Protein AF-A0A2E6DC95-F1 (afdb_monomer)

Sequence (290 aa):
MIKLMGLRVAEFVKKLGPNDLILVSTGPHVEFYLYGGMETQKRVGRILNERKRGDIYFVEYGELGKSDTENFSKEGVDYLHLNDYHRVLATEESSSGIVVPQALFESAHRIGNFTFRKVKSEFIVNSSALKSPADWKRWRGTAGSASVVLEPPAMHPRNLPAIKFAQSGVLIAESEVGEGDTDFSININLLTADRKAGSEVSYLHAVEESGQYISRNAWIADEWVLDHPYGPDILHTPWQTRIFITEGKQAVEIIREQEIEQGNPGRLRGIQSYRLVVPHQDLMTRGDKL

Radius of gyration: 19.14 Å; Cα contacts (8 Å, |Δi|>4): 642; chains: 1; bounding box: 57×49×50 Å

pLDDT: mean 76.5, std 13.29, range [36.69, 97.12]

Structure (mmCIF, N/CA/C/O backbone):
data_AF-A0A2E6DC95-F1
#
_entry.id   AF-A0A2E6DC95-F1
#
loop_
_atom_site.group_PDB
_atom_site.id
_atom_site.type_symbol
_atom_site.label_atom_id
_atom_site.label_alt_id
_atom_site.label_comp_id
_atom_site.label_asym_id
_atom_site.label_entity_id
_atom_site.label_seq_id
_atom_site.pdbx_PDB_ins_code
_atom_site.Cartn_x
_atom_site.Cartn_y
_atom_site.Cartn_z
_atom_site.occupancy
_atom_site.B_iso_or_equiv
_atom_site.auth_seq_id
_atom_site.auth_comp_id
_atom_site.auth_asym_id
_atom_site.auth_atom_id
_atom_site.pdbx_PDB_model_num
ATOM 1 N N . MET A 1 1 ? -9.878 -18.140 -24.856 1.00 58.03 1 MET A N 1
ATOM 2 C CA . MET A 1 1 ? -8.621 -17.442 -24.502 1.00 58.03 1 MET A CA 1
ATOM 3 C C . MET A 1 1 ? -8.713 -16.786 -23.120 1.00 58.03 1 MET A C 1
ATOM 5 O O . MET A 1 1 ? -7.931 -17.160 -22.258 1.00 58.03 1 MET A O 1
ATOM 9 N N . ILE A 1 2 ? -9.731 -15.952 -22.857 1.00 59.16 2 ILE A N 1
ATOM 10 C CA . ILE A 1 2 ? -9.984 -15.268 -21.562 1.00 59.16 2 ILE A CA 1
ATOM 11 C C . ILE A 1 2 ? -10.003 -16.226 -20.350 1.00 59.16 2 ILE A C 1
ATOM 13 O O . ILE A 1 2 ? -9.287 -16.014 -19.377 1.00 59.16 2 ILE A O 1
ATOM 17 N N . LYS A 1 3 ? -10.726 -17.354 -20.433 1.00 61.41 3 LYS A N 1
ATOM 18 C CA . LYS A 1 3 ? -10.803 -18.350 -19.341 1.00 61.41 3 LYS A CA 1
ATOM 19 C C . LYS A 1 3 ? -9.450 -18.992 -18.982 1.00 61.41 3 LYS A C 1
ATOM 21 O O . LYS A 1 3 ? -9.211 -19.304 -17.823 1.00 61.41 3 LYS A O 1
ATOM 26 N N . LEU A 1 4 ? -8.560 -19.178 -19.964 1.00 68.88 4 LEU A N 1
ATOM 27 C CA . LEU A 1 4 ? -7.221 -19.745 -19.745 1.00 68.88 4 LEU A CA 1
ATOM 28 C C . LEU A 1 4 ? -6.270 -18.712 -19.120 1.00 68.88 4 LEU A C 1
ATOM 30 O O . LEU A 1 4 ? -5.426 -19.070 -18.306 1.00 68.88 4 LEU A O 1
ATOM 34 N N . MET A 1 5 ? -6.425 -17.436 -19.482 1.00 71.75 5 MET A N 1
ATOM 35 C CA . MET A 1 5 ? -5.664 -16.323 -18.909 1.00 71.75 5 MET A CA 1
ATOM 36 C C . MET A 1 5 ? -5.999 -16.126 -17.427 1.00 71.75 5 MET A C 1
ATOM 38 O O . MET A 1 5 ? -5.093 -16.106 -16.598 1.00 71.75 5 MET A O 1
ATOM 42 N N . GLY A 1 6 ? -7.290 -16.090 -17.086 1.00 75.00 6 GLY A N 1
ATOM 43 C CA . GLY A 1 6 ? -7.743 -15.975 -15.699 1.00 75.00 6 GLY A CA 1
ATOM 44 C C . GLY A 1 6 ? -7.260 -17.110 -14.794 1.00 75.00 6 GLY A C 1
ATOM 45 O O . GLY A 1 6 ? -6.817 -16.871 -13.672 1.00 75.00 6 GLY A O 1
ATOM 46 N N . LEU A 1 7 ? -7.244 -18.346 -15.307 1.00 79.75 7 LEU A N 1
ATOM 47 C CA . LEU A 1 7 ? -6.690 -19.499 -14.587 1.00 79.75 7 LEU A CA 1
ATOM 48 C C . LEU A 1 7 ? -5.204 -19.315 -14.253 1.00 79.75 7 LEU A C 1
ATOM 50 O O . LEU A 1 7 ? -4.801 -19.602 -13.130 1.00 79.75 7 LEU A O 1
ATOM 54 N N . ARG A 1 8 ? -4.401 -18.782 -15.182 1.00 86.69 8 ARG A N 1
ATOM 55 C CA . ARG A 1 8 ? -2.970 -18.528 -14.945 1.00 86.69 8 ARG A CA 1
ATOM 56 C C . ARG A 1 8 ? -2.735 -17.437 -13.903 1.00 86.69 8 ARG A C 1
ATOM 58 O O . ARG A 1 8 ? -1.837 -17.585 -13.080 1.00 86.69 8 ARG A O 1
ATOM 65 N N . VAL A 1 9 ? -3.548 -16.377 -13.904 1.00 86.31 9 VAL A N 1
ATOM 66 C CA . VAL A 1 9 ? -3.494 -15.327 -12.871 1.00 86.31 9 VAL A CA 1
ATOM 67 C C . VAL A 1 9 ? -3.844 -15.914 -11.503 1.00 86.31 9 VAL A C 1
ATOM 69 O O . VAL A 1 9 ? -3.083 -15.746 -10.554 1.00 86.31 9 VAL A O 1
ATOM 72 N N . ALA A 1 10 ? -4.936 -16.678 -11.408 1.00 86.88 10 ALA A N 1
ATOM 73 C CA . ALA A 1 10 ? -5.335 -17.335 -10.164 1.00 86.88 10 ALA A CA 1
ATOM 74 C C . ALA A 1 10 ? -4.264 -18.313 -9.649 1.00 86.88 10 ALA A C 1
ATOM 76 O O . ALA A 1 10 ? -3.989 -18.367 -8.451 1.00 86.88 10 ALA A O 1
ATOM 77 N N . GLU A 1 11 ? -3.645 -19.094 -10.537 1.00 90.38 11 GLU A N 1
ATOM 78 C CA . GLU A 1 11 ? -2.544 -19.999 -10.190 1.00 90.38 11 GLU A CA 1
ATOM 79 C C . GLU A 1 11 ? -1.307 -19.252 -9.695 1.00 90.38 11 GLU A C 1
ATOM 81 O O . GL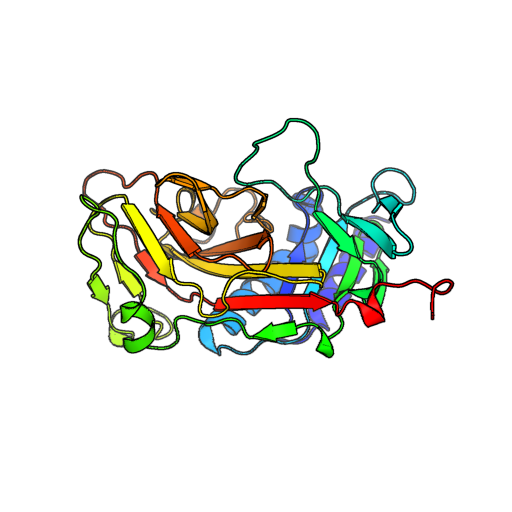U A 1 11 ? -0.676 -19.702 -8.738 1.00 90.38 11 GLU A O 1
ATOM 86 N N . PHE A 1 12 ? -0.961 -18.126 -10.322 1.00 91.62 12 PHE A N 1
ATOM 87 C CA . PHE A 1 12 ? 0.152 -17.292 -9.883 1.00 91.62 12 PHE A CA 1
ATOM 88 C C . PHE A 1 12 ? -0.113 -16.707 -8.493 1.00 91.62 12 PHE A C 1
ATOM 90 O O . PHE A 1 12 ? 0.678 -16.937 -7.580 1.00 91.62 12 PHE A O 1
ATOM 97 N N . VAL A 1 13 ? -1.265 -16.058 -8.291 1.00 90.44 13 VAL A N 1
ATOM 98 C CA . VAL A 1 13 ? -1.644 -15.456 -7.000 1.00 90.44 13 VAL A CA 1
ATOM 99 C C . VAL A 1 13 ? -1.684 -16.501 -5.877 1.00 90.44 13 VAL A C 1
ATOM 101 O O . VAL A 1 13 ? -1.225 -16.236 -4.768 1.00 90.44 13 VAL A O 1
ATOM 104 N N . LYS A 1 14 ? -2.152 -17.725 -6.155 1.00 89.81 14 LYS A N 1
ATOM 105 C CA . LYS A 1 14 ? -2.158 -18.827 -5.173 1.00 89.81 14 LYS A CA 1
ATOM 106 C C . LYS A 1 14 ? -0.763 -19.287 -4.743 1.00 89.81 14 LYS A C 1
ATOM 108 O O . LYS A 1 14 ? -0.636 -19.821 -3.644 1.00 89.81 14 LYS A O 1
ATOM 113 N N . LYS A 1 15 ? 0.257 -19.121 -5.590 1.00 92.25 15 LYS A N 1
ATOM 114 C CA . LYS A 1 15 ? 1.649 -19.506 -5.293 1.00 92.25 15 LYS A CA 1
ATOM 115 C C . LYS A 1 15 ? 2.403 -18.452 -4.481 1.00 92.25 15 LYS A C 1
ATOM 117 O O . LYS A 1 15 ? 3.429 -18.791 -3.899 1.00 92.25 15 LYS A O 1
ATOM 122 N N . LEU A 1 16 ? 1.913 -17.211 -4.442 1.00 93.88 16 LEU A N 1
ATOM 123 C CA . LEU A 1 16 ? 2.513 -16.140 -3.647 1.00 93.88 16 LEU A CA 1
ATOM 124 C C . LEU A 1 16 ? 2.465 -16.461 -2.151 1.00 93.88 16 LEU A C 1
ATOM 126 O O . LEU A 1 16 ? 1.562 -17.158 -1.671 1.00 93.88 16 LEU A O 1
ATOM 130 N N . GLY A 1 17 ? 3.414 -15.908 -1.402 1.00 94.62 17 GLY A N 1
ATOM 131 C CA . GLY A 1 17 ? 3.526 -16.077 0.037 1.00 94.62 17 GLY A CA 1
ATOM 132 C C . GLY A 1 17 ? 2.281 -15.582 0.783 1.00 94.62 17 GLY A C 1
ATOM 133 O O . GLY A 1 17 ? 1.573 -14.686 0.320 1.00 94.62 17 GLY A O 1
ATOM 134 N N . PRO A 1 18 ? 1.977 -16.143 1.966 1.00 93.50 18 PRO A N 1
ATOM 135 C CA . PRO A 1 18 ? 0.762 -15.814 2.713 1.00 93.50 18 PRO A CA 1
ATOM 136 C C . PRO A 1 18 ? 0.726 -14.393 3.295 1.00 93.50 18 PRO A C 1
ATOM 138 O O . PRO A 1 18 ? -0.333 -13.958 3.740 1.00 93.50 18 PRO A O 1
ATOM 141 N N . ASN A 1 19 ? 1.871 -13.710 3.329 1.00 93.50 19 ASN A N 1
ATOM 142 C CA . ASN A 1 19 ? 2.016 -12.331 3.792 1.00 93.50 19 ASN A CA 1
ATOM 143 C C . ASN A 1 19 ? 2.470 -11.395 2.657 1.00 93.50 19 ASN A C 1
ATOM 145 O O . ASN A 1 19 ? 2.838 -10.255 2.933 1.00 93.50 19 ASN A O 1
ATOM 149 N N . ASP A 1 20 ? 2.475 -11.863 1.403 1.00 94.88 20 ASP A N 1
ATOM 150 C CA . ASP A 1 20 ? 2.806 -11.016 0.256 1.00 94.88 20 ASP A CA 1
ATOM 151 C C . ASP A 1 20 ? 1.701 -9.975 0.046 1.00 94.88 20 ASP A C 1
ATOM 153 O O . ASP A 1 20 ? 0.508 -10.286 0.116 1.00 94.88 20 ASP A O 1
ATOM 157 N N . LEU A 1 21 ? 2.104 -8.733 -0.205 1.00 93.19 21 LEU A N 1
ATOM 158 C CA . LEU A 1 21 ? 1.211 -7.609 -0.439 1.00 93.19 21 LEU A CA 1
ATOM 159 C C . LEU A 1 21 ? 1.093 -7.344 -1.938 1.00 93.19 21 LEU A C 1
ATOM 161 O O . LEU A 1 21 ? 2.098 -7.170 -2.623 1.00 93.19 21 LEU A O 1
ATOM 165 N N . ILE A 1 22 ? -0.139 -7.285 -2.435 1.00 91.75 22 ILE A N 1
ATOM 166 C CA . ILE A 1 22 ? -0.440 -7.054 -3.847 1.00 91.75 22 ILE A CA 1
ATOM 167 C C . ILE A 1 22 ? -1.174 -5.717 -3.958 1.00 91.75 22 ILE A C 1
ATOM 169 O O . ILE A 1 22 ? -2.288 -5.586 -3.459 1.00 91.75 22 ILE A O 1
ATOM 173 N N . LEU A 1 23 ? -0.527 -4.734 -4.582 1.00 89.94 23 LEU A N 1
ATOM 174 C CA . LEU A 1 23 ? -1.025 -3.377 -4.798 1.00 89.94 23 LEU A CA 1
ATOM 175 C C . LEU A 1 23 ? -1.523 -3.263 -6.231 1.00 89.94 23 LEU A C 1
ATOM 177 O O . LEU A 1 23 ? -0.734 -3.085 -7.158 1.00 89.94 23 LEU A O 1
ATOM 181 N N . VAL A 1 24 ? -2.826 -3.399 -6.413 1.00 85.31 24 VAL A N 1
ATOM 182 C CA . VAL A 1 24 ? -3.442 -3.425 -7.737 1.00 85.31 24 VAL A CA 1
ATOM 183 C C . VAL A 1 24 ? -3.837 -2.004 -8.144 1.00 85.31 24 VAL A C 1
ATOM 185 O O . VAL A 1 24 ? -4.315 -1.240 -7.306 1.00 85.31 24 VAL A O 1
ATOM 188 N N . SER A 1 25 ? -3.596 -1.634 -9.405 1.00 80.50 25 SER A N 1
ATOM 189 C CA . SER A 1 25 ? -4.198 -0.440 -10.006 1.00 80.50 25 SER A CA 1
ATOM 190 C C . SER A 1 25 ? -5.728 -0.604 -10.099 1.00 80.50 25 SER A C 1
ATOM 192 O O . SER A 1 25 ? -6.268 -1.655 -9.766 1.00 80.50 25 SER A O 1
ATOM 194 N N . THR A 1 26 ? -6.467 0.417 -10.520 1.00 71.00 26 THR A N 1
ATOM 195 C CA . THR A 1 26 ? -7.938 0.476 -10.478 1.00 71.00 26 THR A CA 1
ATOM 196 C C . THR A 1 26 ? -8.593 0.069 -11.800 1.00 71.00 26 THR A C 1
ATOM 198 O O . THR A 1 26 ? -9.721 -0.426 -11.810 1.00 71.00 26 THR A O 1
ATOM 201 N N . GLY A 1 27 ? -7.851 0.136 -12.912 1.00 63.84 27 GLY A N 1
ATOM 202 C CA . GLY A 1 27 ? -8.224 -0.443 -14.210 1.00 63.84 27 GLY A CA 1
ATOM 203 C C . GLY A 1 27 ? -8.637 -1.938 -14.223 1.00 63.84 27 GLY A C 1
ATOM 204 O O . GLY A 1 27 ? -9.556 -2.288 -14.964 1.00 63.84 27 GLY A O 1
ATOM 205 N N . PRO A 1 28 ? -8.057 -2.854 -13.417 1.00 61.50 28 PRO A N 1
ATOM 206 C CA . PRO A 1 28 ? -8.403 -4.283 -13.394 1.00 61.50 28 PRO A CA 1
ATOM 207 C C . PRO A 1 28 ? -9.676 -4.670 -12.622 1.00 61.50 28 PRO A C 1
ATOM 209 O O . PRO A 1 28 ? -9.865 -5.863 -12.353 1.00 61.50 28 PRO A O 1
ATOM 212 N N . HIS A 1 29 ? -10.547 -3.705 -12.302 1.00 65.19 29 HIS A N 1
ATOM 213 C CA . HIS A 1 29 ? -11.725 -3.810 -11.426 1.00 65.19 29 HIS A CA 1
ATOM 214 C C . HIS A 1 29 ? -12.468 -5.165 -11.439 1.00 65.19 29 HIS A C 1
ATOM 216 O O . HIS A 1 29 ? -12.761 -5.722 -10.385 1.00 65.19 29 HIS A O 1
ATOM 222 N N . VAL A 1 30 ? -12.763 -5.748 -12.608 1.00 66.50 30 VAL A N 1
ATOM 223 C CA . VAL A 1 30 ? -13.515 -7.019 -12.683 1.00 66.50 30 VAL A CA 1
ATOM 224 C C . VAL A 1 30 ? -12.602 -8.233 -12.827 1.00 66.50 30 VAL A C 1
ATOM 226 O O . VAL A 1 30 ? -12.836 -9.271 -12.206 1.00 66.50 30 VAL A O 1
ATOM 229 N N . GLU A 1 31 ? -11.563 -8.141 -13.655 1.00 73.94 31 GLU A N 1
ATOM 230 C CA . GLU A 1 31 ? -10.773 -9.318 -14.010 1.00 73.94 31 GLU A CA 1
ATOM 231 C C . GLU A 1 31 ? -9.914 -9.806 -12.846 1.00 73.94 31 GLU A C 1
ATOM 233 O O . GLU A 1 31 ? -9.914 -11.001 -12.557 1.00 73.94 31 GLU A O 1
ATOM 238 N N . PHE A 1 32 ? -9.220 -8.914 -12.132 1.00 79.69 32 PHE A N 1
ATOM 239 C CA . PHE A 1 32 ? -8.387 -9.353 -11.011 1.00 79.69 32 PHE A CA 1
ATOM 240 C C . PHE A 1 32 ? -9.233 -9.848 -9.840 1.00 79.69 32 PHE A C 1
ATOM 242 O O . PHE A 1 32 ? -8.883 -10.851 -9.214 1.00 79.69 32 PHE A O 1
ATOM 249 N N . TYR A 1 33 ? -10.375 -9.206 -9.576 1.00 77.00 33 TYR A N 1
ATOM 250 C CA . TYR A 1 33 ? -11.303 -9.627 -8.528 1.00 77.00 33 TYR A CA 1
ATOM 251 C C . TYR A 1 33 ? -11.702 -11.105 -8.679 1.00 77.00 33 TYR A C 1
ATOM 253 O O . TYR A 1 33 ? -11.586 -11.879 -7.725 1.00 77.00 33 TYR A O 1
ATOM 261 N N . LEU A 1 34 ? -12.077 -11.524 -9.895 1.00 76.44 34 LEU A N 1
ATOM 262 C CA . LEU A 1 34 ? -12.515 -12.894 -10.188 1.00 76.44 34 LEU A CA 1
ATOM 263 C C . LEU A 1 34 ? -11.446 -13.962 -9.9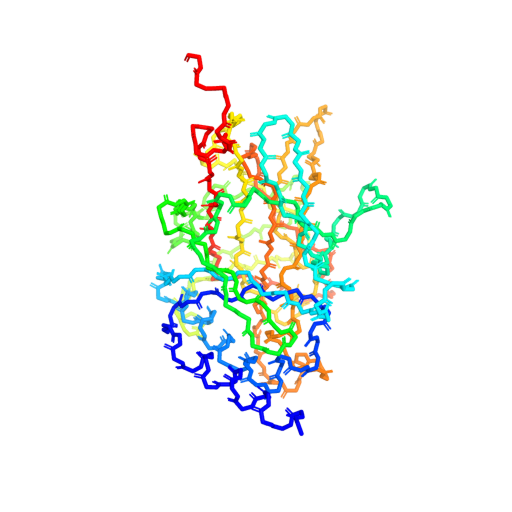12 1.00 76.44 34 LEU A C 1
ATOM 265 O O . LEU A 1 34 ? -11.788 -15.113 -9.633 1.00 76.44 34 LEU A O 1
ATOM 269 N N . TYR A 1 35 ? -10.164 -13.608 -10.013 1.00 79.06 35 TYR A N 1
ATOM 270 C CA . TYR A 1 35 ? -9.070 -14.583 -9.997 1.00 79.06 35 TYR A CA 1
ATOM 271 C C . TYR A 1 35 ? -8.144 -14.466 -8.781 1.00 79.06 35 TYR A C 1
ATOM 273 O O . TYR A 1 35 ? -7.564 -15.472 -8.371 1.00 79.06 35 TYR A O 1
ATOM 281 N N . GLY A 1 36 ? -8.012 -13.276 -8.193 1.00 81.38 36 GLY A N 1
ATOM 282 C CA . GLY A 1 36 ? -7.044 -12.974 -7.137 1.00 81.38 36 GLY A CA 1
ATOM 283 C C . GLY A 1 36 ? -7.601 -12.235 -5.919 1.00 81.38 36 GLY A C 1
ATOM 284 O O . GLY A 1 36 ? -7.010 -12.352 -4.846 1.00 81.38 36 GLY A O 1
ATOM 285 N N . GLY A 1 37 ? -8.745 -11.546 -6.028 1.00 82.75 37 GLY A N 1
ATOM 286 C CA . GLY A 1 37 ? -9.230 -10.626 -4.985 1.00 82.75 37 GLY A CA 1
ATOM 287 C C . GLY A 1 37 ? -9.400 -11.262 -3.602 1.00 82.75 37 GLY A C 1
ATOM 288 O O . GLY A 1 37 ? -8.841 -10.785 -2.614 1.00 82.75 37 GLY A O 1
ATOM 289 N N . MET A 1 38 ? -10.056 -12.425 -3.532 1.00 82.50 38 MET A N 1
ATOM 290 C CA . MET A 1 38 ? -10.233 -13.152 -2.266 1.00 82.50 38 MET A CA 1
ATOM 291 C C . MET A 1 38 ? -8.894 -13.527 -1.601 1.00 82.50 38 MET A C 1
ATOM 293 O O . MET A 1 38 ? -8.776 -13.510 -0.375 1.00 82.50 38 MET A O 1
ATOM 297 N N . GLU A 1 39 ? -7.878 -13.895 -2.384 1.00 87.25 39 GLU A N 1
ATOM 298 C CA . GLU A 1 39 ? -6.565 -14.246 -1.836 1.00 87.25 39 GLU A CA 1
ATOM 299 C C . GLU A 1 39 ? -5.799 -13.010 -1.358 1.00 87.25 39 GLU A C 1
ATOM 301 O O . GLU A 1 39 ? -5.153 -13.083 -0.309 1.00 87.25 39 GLU A O 1
ATOM 306 N N . THR A 1 40 ? -5.923 -11.876 -2.054 1.00 86.62 40 THR A N 1
ATOM 307 C CA . THR A 1 40 ? -5.393 -10.579 -1.606 1.00 86.62 40 THR A CA 1
ATOM 308 C C . THR A 1 40 ? -6.015 -10.165 -0.274 1.00 86.62 40 THR A C 1
ATOM 310 O O . THR A 1 40 ? -5.287 -9.880 0.678 1.00 86.62 40 THR A O 1
ATOM 313 N N . GLN A 1 41 ? -7.343 -10.240 -0.146 1.00 84.31 41 GLN A N 1
ATOM 314 C CA . GLN A 1 41 ? -8.055 -9.895 1.088 1.00 84.31 41 GLN A CA 1
ATOM 315 C C . GLN A 1 41 ? -7.584 -10.742 2.286 1.00 84.31 41 GLN A C 1
ATOM 317 O O . GLN A 1 41 ? -7.349 -10.225 3.384 1.00 84.31 41 GLN A O 1
ATOM 322 N N . LYS A 1 42 ? -7.375 -12.051 2.082 1.00 85.94 42 LYS A N 1
ATOM 323 C CA . LYS A 1 42 ? -6.831 -12.943 3.122 1.00 85.94 42 LYS A CA 1
ATOM 324 C C . LYS A 1 42 ? -5.410 -12.558 3.538 1.00 85.94 42 LYS A C 1
ATOM 326 O O . LYS A 1 42 ? -5.118 -12.598 4.735 1.00 85.94 42 LYS A O 1
ATOM 331 N N . ARG A 1 43 ? -4.536 -12.207 2.585 1.00 90.62 43 ARG A N 1
ATOM 332 C CA . ARG A 1 43 ? -3.136 -11.818 2.857 1.00 90.62 43 ARG A CA 1
ATOM 333 C C . ARG A 1 43 ? -3.075 -10.519 3.624 1.00 90.62 43 ARG A C 1
ATOM 335 O O . ARG A 1 43 ? -2.451 -10.475 4.674 1.00 90.62 43 ARG A O 1
ATOM 342 N N . VAL A 1 44 ? -3.811 -9.509 3.177 1.00 87.75 44 VAL A N 1
ATOM 343 C CA . VAL A 1 44 ? -3.913 -8.223 3.870 1.00 87.75 44 VAL A CA 1
ATOM 344 C C . VAL A 1 44 ? -4.416 -8.416 5.301 1.00 87.75 44 VAL A C 1
ATOM 346 O O . VAL A 1 44 ? -3.775 -7.964 6.249 1.00 87.75 44 VAL A O 1
ATOM 349 N N . GLY A 1 45 ? -5.489 -9.190 5.491 1.00 85.19 45 GLY A N 1
ATOM 350 C CA . GLY A 1 45 ? -5.968 -9.528 6.829 1.00 85.19 45 GLY A CA 1
ATOM 351 C C . GLY A 1 45 ? -4.900 -10.216 7.688 1.00 85.19 45 GLY A C 1
ATOM 352 O O . GLY A 1 45 ? -4.796 -9.930 8.879 1.00 85.19 45 GLY A O 1
ATOM 353 N N . ARG A 1 46 ? -4.086 -11.105 7.108 1.00 87.75 46 ARG A N 1
ATOM 354 C CA . ARG A 1 46 ? -2.987 -11.776 7.814 1.00 87.75 46 ARG A CA 1
ATOM 355 C C . ARG A 1 46 ? -1.857 -10.815 8.173 1.00 87.75 46 ARG A C 1
ATOM 357 O O . ARG A 1 46 ? -1.469 -10.800 9.335 1.00 87.75 46 ARG A O 1
ATOM 364 N N . ILE A 1 47 ? -1.415 -9.973 7.240 1.00 88.38 47 ILE A N 1
ATOM 365 C CA . ILE A 1 47 ? -0.396 -8.936 7.457 1.00 88.38 47 ILE A CA 1
ATOM 366 C C . ILE A 1 47 ? -0.791 -8.050 8.642 1.00 88.38 47 ILE A C 1
ATOM 368 O O . ILE A 1 47 ? 0.015 -7.817 9.544 1.00 88.38 47 ILE A O 1
ATOM 372 N N . LEU A 1 48 ? -2.054 -7.616 8.695 1.00 85.00 48 LEU A N 1
ATOM 373 C CA . LEU A 1 48 ? -2.547 -6.769 9.779 1.00 85.00 48 LEU A CA 1
ATOM 374 C C . LEU A 1 48 ? -2.642 -7.483 11.133 1.00 85.00 48 LEU A C 1
ATOM 376 O O . LEU A 1 48 ? -2.473 -6.832 12.161 1.00 85.00 48 LEU A O 1
ATOM 380 N N . ASN A 1 49 ? -2.884 -8.796 11.161 1.00 81.19 49 ASN A N 1
ATOM 381 C CA . ASN A 1 49 ? -2.949 -9.564 12.411 1.00 81.19 49 ASN A CA 1
ATOM 382 C C . ASN A 1 49 ? -1.560 -10.001 12.898 1.00 81.19 49 ASN A C 1
ATOM 384 O O . ASN A 1 49 ? -1.226 -9.822 14.064 1.00 81.19 49 ASN A O 1
ATOM 388 N N . GLU A 1 50 ? -0.750 -10.579 12.010 1.00 84.94 50 GLU A N 1
ATOM 389 C CA . GLU A 1 50 ? 0.573 -11.128 12.327 1.00 84.94 50 GLU A CA 1
ATOM 390 C C . GLU A 1 50 ? 1.658 -10.053 12.397 1.00 84.94 50 GLU A C 1
ATOM 392 O O . GLU A 1 50 ? 2.728 -10.307 12.948 1.00 84.94 50 GLU A O 1
ATOM 397 N N . ARG A 1 51 ? 1.403 -8.866 11.828 1.00 79.50 51 ARG A N 1
ATOM 398 C CA . ARG A 1 51 ? 2.374 -7.764 11.697 1.00 79.50 51 ARG A CA 1
ATOM 399 C C . ARG A 1 51 ? 3.625 -8.162 10.920 1.00 79.50 51 ARG A C 1
ATOM 401 O O . ARG A 1 51 ? 4.704 -7.607 11.113 1.00 79.50 51 ARG A O 1
ATOM 408 N N . LYS A 1 52 ? 3.470 -9.143 10.035 1.00 85.38 52 LYS A N 1
ATOM 409 C CA . LYS A 1 52 ? 4.521 -9.674 9.176 1.00 85.38 52 LYS A CA 1
ATOM 410 C C . LYS A 1 52 ? 4.187 -9.357 7.736 1.00 85.38 52 LYS A C 1
ATOM 412 O O . LYS A 1 52 ? 3.039 -9.467 7.321 1.00 85.38 52 LYS A O 1
ATOM 417 N N . ARG A 1 53 ? 5.219 -9.000 6.986 1.00 88.31 53 ARG A N 1
ATOM 418 C CA . ARG A 1 53 ? 5.148 -8.730 5.557 1.00 88.31 53 ARG A CA 1
ATOM 419 C C . ARG A 1 53 ? 5.987 -9.763 4.814 1.00 88.31 53 ARG A C 1
ATOM 421 O O . ARG A 1 53 ? 7.058 -10.129 5.293 1.00 88.31 53 ARG A O 1
ATOM 428 N N . GLY A 1 54 ? 5.489 -10.217 3.674 1.00 92.75 54 GLY A N 1
ATOM 429 C CA . GLY A 1 54 ? 6.246 -10.925 2.649 1.00 92.75 54 GLY A CA 1
ATOM 430 C C . GLY A 1 54 ? 6.770 -9.954 1.593 1.00 92.75 54 GLY A C 1
ATOM 431 O O . GLY A 1 54 ? 7.183 -8.836 1.914 1.00 92.75 54 GLY A O 1
ATOM 432 N N . ASP A 1 55 ? 6.738 -10.369 0.335 1.00 95.81 55 ASP A N 1
ATOM 433 C CA . ASP A 1 55 ? 7.100 -9.523 -0.803 1.00 95.81 55 ASP A CA 1
ATOM 434 C C . ASP A 1 55 ? 6.016 -8.465 -1.087 1.00 95.81 55 ASP A C 1
ATOM 436 O O . ASP A 1 55 ? 4.860 -8.629 -0.697 1.00 95.81 55 ASP A O 1
ATOM 440 N N . ILE A 1 56 ? 6.375 -7.368 -1.764 1.00 95.50 56 ILE A N 1
ATOM 441 C CA . ILE A 1 56 ? 5.418 -6.356 -2.242 1.00 95.50 56 ILE A CA 1
ATOM 442 C C . ILE A 1 56 ? 5.407 -6.375 -3.769 1.00 95.50 56 ILE A C 1
ATOM 444 O O . ILE A 1 56 ? 6.463 -6.322 -4.400 1.00 95.50 56 ILE A O 1
ATOM 448 N N . TYR A 1 57 ? 4.211 -6.406 -4.350 1.00 94.56 57 TYR A N 1
ATOM 449 C CA . TYR A 1 57 ? 3.992 -6.367 -5.789 1.00 94.56 57 TYR A CA 1
ATOM 450 C C . TYR A 1 57 ? 3.133 -5.164 -6.161 1.00 94.56 57 TYR A C 1
ATOM 452 O O . TYR A 1 57 ? 2.035 -5.018 -5.631 1.00 94.56 57 TYR A O 1
ATOM 460 N N . PHE A 1 58 ? 3.597 -4.351 -7.107 1.00 92.75 58 PHE A N 1
ATOM 461 C CA . PHE A 1 58 ? 2.724 -3.448 -7.858 1.00 92.75 58 PHE A CA 1
ATOM 462 C C . PHE A 1 58 ? 2.143 -4.220 -9.039 1.00 92.75 58 PHE A C 1
ATOM 464 O O . PHE A 1 58 ? 2.870 -4.945 -9.722 1.00 92.75 58 PHE A O 1
ATOM 471 N N . VAL A 1 59 ? 0.835 -4.118 -9.248 1.00 89.75 59 VAL A N 1
ATOM 472 C CA . VAL A 1 59 ? 0.125 -4.835 -10.304 1.00 89.75 59 VAL A CA 1
ATOM 473 C C . VAL A 1 59 ? -0.604 -3.843 -11.179 1.00 89.75 59 VAL A C 1
ATOM 475 O O . VAL A 1 59 ? -1.535 -3.177 -10.739 1.00 89.75 59 VAL A O 1
ATOM 478 N N . GLU A 1 60 ? -0.193 -3.810 -12.435 1.00 85.69 60 GLU A N 1
ATOM 479 C CA . GLU A 1 60 ? -0.806 -2.992 -13.470 1.00 85.69 60 GLU A CA 1
ATOM 480 C C . GLU A 1 60 ? -1.637 -3.868 -14.400 1.00 85.69 60 GLU A C 1
ATOM 482 O O . GLU A 1 60 ? -1.366 -5.067 -14.566 1.00 85.69 60 GLU A O 1
ATOM 487 N N . TYR A 1 61 ? -2.629 -3.251 -15.032 1.00 82.25 61 TYR A N 1
ATOM 488 C CA . TYR A 1 61 ? -3.492 -3.891 -16.008 1.00 82.25 61 TYR A CA 1
ATOM 489 C C . TYR A 1 61 ? -3.543 -3.072 -17.286 1.00 82.25 61 TYR A C 1
ATOM 491 O O . TYR A 1 61 ? -3.931 -1.909 -17.270 1.00 82.25 61 TYR A O 1
ATOM 499 N N . GLY A 1 62 ? -3.193 -3.695 -18.403 1.00 81.56 62 GLY A N 1
ATOM 500 C CA . GLY A 1 62 ? -3.232 -3.013 -19.680 1.00 81.56 62 GLY A CA 1
ATOM 501 C C . GLY A 1 62 ? -2.917 -3.900 -20.866 1.00 81.56 62 GLY A C 1
ATOM 502 O O . GLY A 1 62 ? -2.372 -4.995 -20.731 1.00 81.56 62 GLY A O 1
ATOM 503 N N . GLU A 1 63 ? -3.288 -3.433 -22.055 1.00 81.69 63 GLU A N 1
ATOM 504 C CA . GLU A 1 63 ? -2.797 -4.027 -23.293 1.00 81.69 63 GLU A CA 1
ATOM 505 C C . GLU A 1 63 ? -1.362 -3.565 -23.548 1.00 81.69 63 GLU A C 1
ATOM 507 O O . GLU A 1 63 ? -1.038 -2.379 -23.417 1.00 81.69 63 GLU A O 1
ATOM 512 N N . LEU A 1 64 ? -0.522 -4.510 -23.980 1.00 78.19 64 LEU A N 1
ATOM 513 C CA . LEU A 1 64 ? 0.881 -4.250 -24.273 1.00 78.19 64 LEU A CA 1
ATOM 514 C C . LEU A 1 64 ? 1.011 -3.102 -25.281 1.00 78.19 64 LEU A C 1
ATOM 516 O O . LEU A 1 64 ? 0.492 -3.187 -26.394 1.00 78.19 64 LEU A O 1
ATOM 520 N N . GLY A 1 65 ? 1.709 -2.039 -24.878 1.00 71.94 65 GLY A N 1
ATOM 521 C CA . GLY A 1 65 ? 1.970 -0.865 -25.714 1.00 71.94 65 GLY A CA 1
ATOM 522 C C . GLY A 1 65 ? 0.802 0.113 -25.894 1.00 71.94 65 GLY A C 1
ATOM 523 O O . GLY A 1 65 ? 0.944 1.040 -26.686 1.00 71.94 65 GLY A O 1
ATOM 524 N N . LYS A 1 66 ? -0.335 -0.067 -25.202 1.00 69.75 66 LYS A N 1
ATOM 525 C CA . LYS A 1 66 ? -1.464 0.887 -25.251 1.00 69.75 66 LYS A CA 1
ATOM 526 C C . LYS A 1 66 ? -1.810 1.518 -23.911 1.00 69.75 66 LYS A C 1
ATOM 528 O O . LYS A 1 66 ? -2.112 2.701 -23.870 1.00 69.75 66 LYS A O 1
ATOM 533 N N . SER A 1 67 ? -1.830 0.721 -22.849 1.00 64.94 67 SER A N 1
ATOM 534 C CA . SER A 1 67 ? -2.223 1.175 -21.507 1.00 64.94 67 SER A CA 1
ATOM 535 C C . SER A 1 67 ? -1.311 0.606 -20.419 1.00 64.94 67 SER A C 1
ATOM 537 O O . SER A 1 67 ? -1.655 0.597 -19.242 1.00 64.94 67 SER A O 1
ATOM 539 N N . ASP A 1 68 ? -0.154 0.091 -20.830 1.00 69.94 68 ASP A N 1
ATOM 540 C CA . ASP A 1 68 ? 0.906 -0.362 -19.938 1.00 69.94 68 ASP A CA 1
ATOM 541 C C . ASP A 1 68 ? 1.655 0.825 -19.318 1.00 69.94 68 ASP A C 1
ATOM 543 O O . ASP A 1 68 ? 1.503 1.965 -19.754 1.00 69.94 68 ASP A O 1
ATOM 547 N N . THR A 1 69 ? 2.502 0.529 -18.330 1.00 79.25 69 THR A N 1
ATOM 548 C CA . THR A 1 69 ? 3.486 1.460 -17.768 1.00 79.25 69 THR A CA 1
ATOM 549 C C . THR A 1 69 ? 4.207 2.248 -18.853 1.00 79.25 69 THR A C 1
ATOM 551 O O . THR A 1 69 ? 4.751 1.658 -19.793 1.00 79.25 69 THR A O 1
ATOM 554 N N . GLU A 1 70 ? 4.298 3.562 -18.680 1.00 84.38 70 GLU A N 1
ATOM 555 C CA . GLU A 1 70 ? 5.142 4.389 -19.536 1.00 84.38 70 GLU A CA 1
ATOM 556 C C . GLU A 1 70 ? 6.538 4.509 -18.924 1.00 84.38 70 GLU A C 1
ATOM 558 O O . GLU A 1 70 ? 6.694 4.859 -17.753 1.00 84.38 70 GLU A O 1
ATOM 563 N N . ASN A 1 71 ? 7.561 4.210 -19.723 1.00 88.31 71 ASN A N 1
ATOM 564 C CA . ASN A 1 71 ? 8.951 4.373 -19.320 1.00 88.31 71 ASN A CA 1
ATOM 565 C C . ASN A 1 71 ? 9.441 5.741 -19.779 1.00 88.31 71 ASN A C 1
ATOM 567 O O . ASN A 1 71 ? 9.262 6.104 -20.944 1.00 88.31 71 ASN A O 1
ATOM 571 N N . PHE A 1 72 ? 10.129 6.460 -18.904 1.00 88.69 72 PHE A N 1
ATOM 572 C CA . PHE A 1 72 ? 10.784 7.708 -19.272 1.00 88.69 72 PHE A CA 1
ATOM 573 C C . PHE A 1 72 ? 12.042 7.921 -18.439 1.00 88.69 72 PHE A C 1
ATOM 575 O O . PHE A 1 72 ? 12.133 7.461 -17.305 1.00 88.69 72 PHE A O 1
ATOM 582 N N . SER A 1 73 ? 13.005 8.646 -18.996 1.00 91.06 73 SER A N 1
ATOM 583 C CA . SER A 1 73 ? 14.238 8.996 -18.295 1.00 91.06 73 SER A CA 1
ATOM 584 C C . SER A 1 73 ? 14.215 10.480 -17.948 1.00 91.06 73 SER A C 1
ATOM 586 O O . SER A 1 73 ? 13.872 11.317 -18.786 1.00 91.06 73 SER A O 1
ATOM 588 N N . LYS A 1 74 ? 14.596 10.821 -16.719 1.00 85.06 74 LYS A N 1
ATOM 589 C CA . LYS A 1 74 ? 14.743 12.205 -16.264 1.00 85.06 74 LYS A CA 1
ATOM 590 C C . LYS A 1 74 ? 15.986 12.299 -15.392 1.00 85.06 74 LYS A C 1
ATOM 592 O O . LYS A 1 74 ? 16.158 11.484 -14.497 1.00 85.06 74 LYS A O 1
ATOM 597 N N . GLU A 1 75 ? 16.843 13.283 -15.671 1.00 86.19 75 GLU A N 1
ATOM 598 C CA . GLU A 1 75 ? 18.023 13.590 -14.839 1.00 86.19 75 GLU A CA 1
ATOM 599 C C . GLU A 1 75 ? 18.929 12.364 -14.576 1.00 86.19 75 GLU A C 1
ATOM 601 O O . GLU A 1 75 ? 19.453 12.187 -13.484 1.00 86.19 75 GLU A O 1
ATOM 606 N N . GLY A 1 76 ? 19.111 11.493 -15.579 1.00 84.94 76 GLY A N 1
ATOM 607 C CA . GLY A 1 76 ? 19.974 10.304 -15.463 1.00 84.94 76 GLY A CA 1
ATOM 608 C C . GLY A 1 76 ? 19.359 9.118 -14.706 1.00 84.94 76 GLY A C 1
ATOM 609 O O . GLY A 1 76 ? 20.066 8.154 -14.406 1.00 84.94 76 GLY A O 1
ATOM 610 N N . VAL A 1 77 ? 18.057 9.175 -14.413 1.00 88.56 77 VAL A N 1
ATOM 611 C CA . VAL A 1 77 ? 17.294 8.116 -13.744 1.00 88.56 77 VAL A CA 1
ATOM 612 C C . VAL A 1 77 ? 16.168 7.633 -14.657 1.00 88.56 77 VAL A C 1
ATOM 614 O O . VAL A 1 77 ? 15.434 8.438 -15.239 1.00 88.56 77 VAL A O 1
ATOM 617 N N . ASP A 1 78 ? 16.017 6.312 -14.763 1.00 92.12 78 ASP A N 1
ATOM 618 C CA . ASP A 1 78 ? 14.904 5.682 -15.475 1.00 92.12 78 ASP A CA 1
ATOM 619 C C . ASP A 1 78 ? 13.704 5.490 -14.543 1.00 92.12 78 ASP A C 1
ATOM 621 O O . ASP A 1 78 ? 13.801 4.860 -13.484 1.00 92.12 78 ASP A O 1
ATOM 625 N N . TYR A 1 79 ? 12.556 6.008 -14.963 1.00 92.12 79 TYR A N 1
ATOM 626 C CA . TYR A 1 79 ? 11.295 5.982 -14.240 1.00 92.12 79 TYR A CA 1
ATOM 627 C C . TYR A 1 79 ? 10.224 5.189 -14.984 1.00 92.12 79 TYR A C 1
ATOM 629 O O . TYR A 1 79 ? 10.230 5.041 -16.207 1.00 92.12 79 TYR A O 1
ATOM 637 N N . LEU A 1 80 ? 9.275 4.714 -14.190 1.00 91.81 80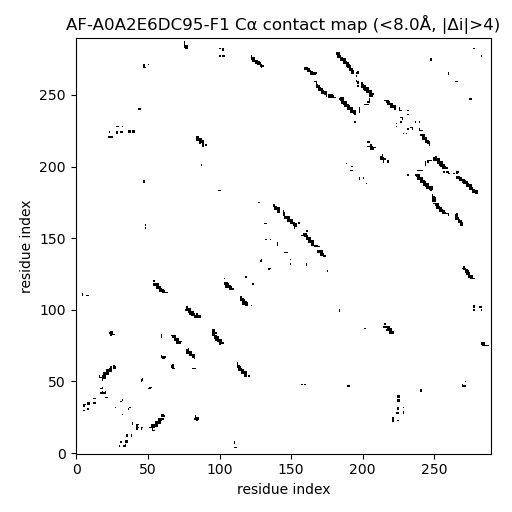 LEU A N 1
ATOM 638 C CA . LEU A 1 80 ? 8.040 4.071 -14.585 1.00 91.81 80 LEU A CA 1
ATOM 639 C C . LEU A 1 80 ? 6.875 4.950 -14.128 1.00 91.81 80 LEU A C 1
ATOM 641 O O . LEU A 1 80 ? 6.775 5.274 -12.944 1.00 91.81 80 LEU A O 1
ATOM 645 N N . HIS A 1 81 ? 5.988 5.310 -15.050 1.00 89.88 81 HIS A N 1
ATOM 646 C CA . HIS A 1 81 ? 4.682 5.876 -14.733 1.00 89.88 81 HIS A CA 1
ATOM 647 C C . HIS A 1 81 ? 3.663 4.737 -14.636 1.00 89.88 81 HIS A C 1
ATOM 649 O O . HIS A 1 81 ? 3.212 4.201 -15.650 1.00 89.88 81 HIS A O 1
ATOM 655 N N . LEU A 1 82 ? 3.347 4.337 -13.403 1.00 88.12 82 LEU A N 1
ATOM 656 C CA . LEU A 1 82 ? 2.360 3.304 -13.107 1.00 88.12 82 LEU A CA 1
ATOM 657 C C . LEU A 1 82 ? 0.955 3.888 -13.271 1.00 88.12 82 LEU A C 1
ATOM 659 O O . LEU A 1 82 ? 0.558 4.763 -12.500 1.00 88.12 82 LEU A O 1
ATOM 663 N N . ASN A 1 83 ? 0.210 3.408 -14.263 1.00 81.12 83 ASN A N 1
ATOM 664 C CA . ASN A 1 83 ? -1.109 3.938 -14.611 1.00 81.12 83 ASN A CA 1
ATOM 665 C C . ASN A 1 83 ? -2.226 3.417 -13.691 1.00 81.12 83 ASN A C 1
ATOM 667 O O . ASN A 1 83 ? -2.086 2.392 -13.022 1.00 81.12 83 ASN A O 1
ATOM 671 N N . ASP A 1 84 ? -3.357 4.126 -13.704 1.00 76.88 84 ASP A N 1
ATOM 672 C CA . ASP A 1 84 ? -4.606 3.747 -13.038 1.00 76.88 84 ASP A CA 1
ATOM 673 C C . ASP A 1 84 ? -4.500 3.574 -11.513 1.00 76.88 84 ASP A C 1
ATOM 675 O O . ASP A 1 84 ? -5.153 2.717 -10.941 1.00 76.88 84 ASP A O 1
ATOM 679 N N . TYR A 1 85 ? -3.707 4.367 -10.797 1.00 79.56 85 TYR A N 1
ATOM 680 C CA . TYR A 1 85 ? -3.763 4.387 -9.328 1.00 79.56 85 TYR A CA 1
ATOM 681 C C . TYR A 1 85 ? -4.568 5.613 -8.879 1.00 79.56 85 TYR A C 1
ATOM 683 O O . TYR A 1 85 ? -4.131 6.750 -9.032 1.00 79.56 85 TYR A O 1
ATOM 691 N N . HIS A 1 86 ? -5.769 5.419 -8.325 1.00 71.25 86 HIS A N 1
ATOM 692 C CA . HIS A 1 86 ? -6.639 6.545 -7.961 1.00 71.25 86 HIS A CA 1
ATOM 693 C C . HIS A 1 86 ? -5.998 7.459 -6.908 1.00 71.25 86 HIS A C 1
ATOM 695 O O . HIS A 1 86 ? -5.561 7.005 -5.851 1.00 71.25 86 HIS A O 1
ATOM 701 N N . ARG A 1 87 ? -5.988 8.771 -7.173 1.00 65.69 87 ARG A N 1
ATOM 702 C CA . ARG A 1 87 ? -5.552 9.797 -6.215 1.00 65.69 87 ARG A CA 1
ATOM 703 C C . ARG A 1 87 ? -6.660 10.122 -5.220 1.00 65.69 87 ARG A C 1
ATOM 705 O O . ARG A 1 87 ? -7.815 10.266 -5.604 1.00 65.69 87 ARG A O 1
ATOM 712 N N . VAL A 1 88 ? -6.284 10.289 -3.953 1.00 59.47 88 VAL A N 1
ATOM 713 C CA . VAL A 1 88 ? -7.200 10.683 -2.860 1.00 59.47 88 VAL A CA 1
ATOM 714 C C . VAL A 1 88 ? -7.367 12.196 -2.794 1.00 59.47 88 VAL A C 1
ATOM 716 O O . VAL A 1 88 ? -8.420 12.698 -2.423 1.00 59.47 88 VAL A O 1
ATOM 719 N N . LEU A 1 89 ? -6.310 12.930 -3.146 1.00 58.94 89 LEU A N 1
ATOM 720 C CA . LEU A 1 89 ? -6.267 14.387 -3.142 1.00 58.94 89 LEU A CA 1
ATOM 721 C C . LEU A 1 89 ? -5.700 14.841 -4.490 1.00 58.94 89 LEU A C 1
ATOM 723 O O . LEU A 1 89 ? -4.501 14.713 -4.750 1.00 58.94 89 LEU A O 1
ATOM 727 N N . ALA A 1 90 ? -6.576 15.308 -5.378 1.00 49.59 90 ALA A N 1
ATOM 728 C CA . ALA A 1 90 ? -6.178 15.915 -6.640 1.00 49.59 90 ALA A CA 1
ATOM 729 C C . ALA A 1 90 ? -5.925 17.409 -6.403 1.00 49.59 90 ALA A C 1
ATOM 731 O O . ALA A 1 90 ? -6.857 18.164 -6.142 1.00 49.59 90 ALA A O 1
ATOM 732 N N . THR A 1 91 ? -4.663 17.828 -6.458 1.00 45.53 91 THR A N 1
ATOM 733 C CA . THR A 1 91 ? -4.284 19.252 -6.457 1.00 45.53 91 THR A CA 1
ATOM 734 C C . THR A 1 91 ? -3.942 19.768 -7.856 1.00 45.53 91 THR A C 1
ATOM 736 O O . THR A 1 91 ? -3.928 20.976 -8.049 1.00 45.53 91 THR A O 1
ATOM 739 N N . GLU A 1 92 ? -3.737 18.883 -8.841 1.00 47.25 92 GLU A N 1
ATOM 740 C CA . GLU A 1 92 ? -3.535 19.233 -10.255 1.00 47.25 92 GLU A CA 1
ATOM 741 C C . GLU A 1 92 ? -4.189 18.199 -11.188 1.00 47.25 92 GLU A C 1
ATOM 743 O O . GLU A 1 92 ? -4.239 17.008 -10.870 1.00 47.25 92 GLU A O 1
ATOM 748 N N . GLU A 1 93 ? -4.681 18.667 -12.341 1.00 43.81 93 GLU A N 1
ATOM 749 C CA . GLU A 1 93 ? -5.570 17.950 -13.274 1.00 43.81 93 GLU A CA 1
ATOM 750 C C . GLU A 1 93 ? -4.911 16.831 -14.113 1.00 43.81 93 GLU A C 1
ATOM 752 O O . GLU A 1 93 ? -5.621 16.149 -14.849 1.00 43.81 93 GLU A O 1
ATOM 757 N N . SER A 1 94 ? -3.592 16.601 -14.046 1.00 47.53 94 SER A N 1
ATOM 758 C CA . SER A 1 94 ? -2.888 15.891 -15.135 1.00 47.53 94 SER A CA 1
ATOM 759 C C . SER A 1 94 ? -2.150 14.586 -14.811 1.00 47.53 94 SER A C 1
ATOM 761 O O . SER A 1 94 ? -1.526 14.036 -15.717 1.00 47.53 94 SER A O 1
ATOM 763 N N . SER A 1 95 ? -2.242 13.997 -13.611 1.00 52.62 95 SER A N 1
ATOM 764 C CA . SER A 1 95 ? -1.819 12.588 -13.474 1.00 52.62 95 SER A CA 1
ATOM 765 C C . SER A 1 95 ? -2.641 11.775 -12.474 1.00 52.62 95 SER A C 1
ATOM 767 O O . SER A 1 95 ? -2.861 12.175 -11.328 1.00 52.62 95 SER A O 1
ATOM 769 N N . SER A 1 96 ? -3.099 10.612 -12.947 1.00 63.56 96 SER A N 1
ATOM 770 C CA . SER A 1 96 ? -3.787 9.539 -12.215 1.00 63.56 96 SER A CA 1
ATOM 771 C C . SER A 1 96 ? -2.861 8.346 -11.926 1.00 63.56 96 SER A C 1
ATOM 773 O O . SER A 1 96 ? -3.336 7.257 -11.616 1.00 63.56 96 SER A O 1
ATOM 775 N N . GLY A 1 97 ? -1.547 8.520 -12.085 1.00 76.44 97 GLY A N 1
ATOM 776 C CA . GLY A 1 97 ? -0.550 7.464 -11.926 1.00 76.44 97 GLY A CA 1
ATOM 777 C C . GLY A 1 97 ? 0.449 7.741 -10.807 1.00 76.44 97 GLY A C 1
ATOM 778 O O . GLY A 1 97 ? 0.439 8.806 -10.186 1.00 76.44 97 GLY A O 1
ATOM 779 N N . ILE A 1 98 ? 1.317 6.764 -10.549 1.00 86.12 98 ILE A N 1
ATOM 780 C CA . ILE A 1 98 ? 2.438 6.873 -9.609 1.00 86.12 98 ILE A CA 1
ATOM 781 C C . ILE A 1 98 ? 3.734 6.826 -10.415 1.00 86.12 98 ILE A C 1
ATOM 783 O O . ILE A 1 98 ? 3.984 5.862 -11.135 1.00 86.12 98 ILE A O 1
ATOM 787 N N . VAL A 1 99 ? 4.583 7.841 -10.270 1.00 89.00 99 VAL A N 1
ATOM 788 C CA . VAL A 1 99 ? 5.939 7.830 -10.834 1.00 89.00 99 VAL A CA 1
ATOM 789 C C . VAL A 1 99 ? 6.886 7.168 -9.843 1.00 89.00 99 VAL A C 1
ATOM 791 O O . VAL A 1 99 ? 7.026 7.636 -8.715 1.00 89.00 99 VAL A O 1
ATOM 794 N N . VAL A 1 100 ? 7.566 6.104 -10.265 1.00 91.88 100 VAL A N 1
ATOM 795 C CA . VAL A 1 100 ? 8.554 5.390 -9.445 1.00 91.88 100 VAL A CA 1
ATOM 796 C C . VAL A 1 100 ? 9.809 5.073 -10.261 1.00 91.88 100 VAL A C 1
ATOM 798 O O . VAL A 1 100 ? 9.701 4.816 -11.458 1.00 91.88 100 VAL A O 1
ATOM 801 N N . PRO A 1 101 ? 11.014 5.069 -9.672 1.00 93.44 101 PRO A N 1
ATOM 802 C CA . PRO A 1 101 ? 12.224 4.680 -10.385 1.00 93.44 101 PRO A CA 1
ATOM 803 C C . PRO A 1 101 ? 12.166 3.195 -10.742 1.00 93.44 101 PRO A C 1
ATOM 805 O O . PRO A 1 101 ? 11.797 2.356 -9.916 1.00 93.44 101 PRO A O 1
ATOM 808 N N . GLN A 1 102 ? 12.597 2.837 -11.950 1.00 94.19 102 GLN A N 1
ATOM 809 C CA . GLN A 1 102 ? 12.650 1.443 -12.391 1.00 94.19 102 GLN A CA 1
ATOM 810 C C . GLN A 1 102 ? 13.545 0.596 -11.474 1.00 94.19 102 GLN A C 1
ATOM 812 O O . GLN A 1 102 ? 13.267 -0.585 -11.252 1.00 94.19 102 GLN A O 1
ATOM 817 N N . ALA A 1 103 ? 14.577 1.214 -10.890 1.00 94.50 103 ALA A N 1
ATOM 818 C CA . ALA A 1 103 ? 15.477 0.595 -9.926 1.00 94.50 103 ALA A CA 1
ATOM 819 C C . ALA A 1 103 ? 14.757 -0.034 -8.721 1.00 94.50 103 ALA A C 1
ATOM 821 O O . ALA A 1 103 ? 15.287 -1.003 -8.171 1.00 94.50 103 ALA A O 1
ATOM 822 N N . LEU A 1 104 ? 13.560 0.457 -8.356 1.00 95.31 104 LEU A N 1
ATOM 823 C CA . LEU A 1 104 ? 12.727 -0.068 -7.267 1.00 95.31 104 LEU A CA 1
ATOM 824 C C . LEU A 1 104 ? 12.383 -1.555 -7.443 1.00 95.31 104 LEU A C 1
ATOM 826 O O . LEU A 1 104 ? 12.206 -2.279 -6.460 1.00 95.31 104 LEU A O 1
ATOM 830 N N . PHE A 1 105 ? 12.264 -2.012 -8.690 1.00 96.12 105 PHE A N 1
ATOM 831 C CA . PHE A 1 105 ? 11.760 -3.340 -9.003 1.00 96.12 105 PHE A CA 1
ATOM 832 C C . PHE A 1 105 ? 12.882 -4.355 -9.222 1.00 96.12 105 PHE A C 1
ATOM 834 O O . PHE A 1 105 ? 13.876 -4.100 -9.901 1.00 96.12 105 PHE A O 1
ATOM 841 N N . GLU A 1 106 ? 12.701 -5.540 -8.646 1.00 96.25 106 GLU A N 1
ATOM 842 C CA . GLU A 1 106 ? 13.583 -6.696 -8.820 1.00 96.25 106 GLU A CA 1
ATOM 843 C C . GLU A 1 106 ? 13.250 -7.430 -10.121 1.00 96.25 106 GLU A C 1
ATOM 845 O O . GLU A 1 106 ? 14.129 -7.864 -10.862 1.00 96.25 106 GLU A O 1
ATOM 850 N N . SER A 1 107 ? 11.956 -7.583 -10.396 1.00 95.44 107 SER A N 1
ATOM 851 C CA . SER A 1 107 ? 11.464 -8.318 -11.554 1.00 95.44 107 SER A CA 1
ATOM 852 C C . SER A 1 107 ? 10.076 -7.844 -11.966 1.00 95.44 107 SER A C 1
ATOM 854 O O . SER A 1 107 ? 9.324 -7.278 -11.169 1.00 95.44 107 SER A O 1
ATOM 856 N N . ALA A 1 108 ? 9.733 -8.102 -13.226 1.00 94.06 108 ALA A N 1
ATOM 857 C CA . ALA A 1 108 ? 8.391 -7.935 -13.758 1.00 94.06 108 ALA A CA 1
ATOM 858 C C . ALA A 1 108 ? 7.944 -9.248 -14.407 1.00 94.06 108 ALA A C 1
ATOM 860 O O . ALA A 1 108 ? 8.667 -9.830 -15.217 1.00 94.06 108 ALA A O 1
ATOM 861 N N . HIS A 1 109 ? 6.753 -9.718 -14.052 1.00 93.69 109 HIS A N 1
ATOM 862 C CA . HIS A 1 109 ? 6.162 -10.927 -14.602 1.00 93.69 109 HIS A CA 1
ATOM 863 C C . HIS A 1 109 ? 4.807 -10.610 -15.229 1.00 93.69 109 HIS A C 1
ATOM 865 O O . HIS A 1 109 ? 3.885 -10.175 -14.540 1.00 93.69 109 HIS A O 1
ATOM 871 N N . ARG A 1 110 ? 4.682 -10.832 -16.541 1.00 90.75 110 ARG A N 1
ATOM 872 C CA . ARG A 1 110 ? 3.449 -10.553 -17.279 1.00 90.75 110 ARG A CA 1
ATOM 873 C C . ARG A 1 110 ? 2.613 -11.814 -17.482 1.00 90.75 110 ARG A C 1
ATOM 875 O O . ARG A 1 110 ? 3.105 -12.812 -18.008 1.00 90.75 110 ARG A O 1
ATOM 882 N N . ILE A 1 111 ? 1.331 -11.743 -17.132 1.00 89.75 111 ILE A N 1
ATOM 883 C CA . ILE A 1 111 ? 0.331 -12.789 -17.367 1.00 89.75 111 ILE A CA 1
ATOM 884 C C . ILE A 1 111 ? -0.868 -12.158 -18.077 1.00 89.75 111 ILE A C 1
ATOM 886 O O . ILE A 1 111 ? -1.748 -11.568 -17.453 1.00 89.75 111 ILE A O 1
ATOM 890 N N . GLY A 1 112 ? -0.911 -12.295 -19.403 1.00 86.38 112 GLY A N 1
ATOM 891 C CA . GLY A 1 112 ? -1.946 -11.645 -20.204 1.00 86.38 112 GLY A CA 1
ATOM 892 C C . GLY A 1 112 ? -1.811 -10.125 -20.144 1.00 86.38 112 GLY A C 1
ATOM 893 O O . GLY A 1 112 ? -0.758 -9.596 -20.501 1.00 86.38 112 GLY A O 1
ATOM 894 N N . ASN A 1 113 ? -2.857 -9.451 -19.670 1.00 86.44 113 ASN A N 1
ATOM 895 C CA . ASN A 1 113 ? -2.873 -7.999 -19.475 1.00 86.44 113 ASN A CA 1
ATOM 896 C C . ASN A 1 113 ? -2.345 -7.563 -18.100 1.00 86.44 113 ASN A C 1
ATOM 898 O O . ASN A 1 113 ? -2.204 -6.373 -17.857 1.00 86.44 113 ASN A O 1
ATOM 902 N N . PHE A 1 114 ? -2.033 -8.504 -17.206 1.00 88.19 114 PHE A N 1
ATOM 903 C CA . PHE A 1 114 ? -1.490 -8.192 -15.887 1.00 88.19 114 PHE A CA 1
ATOM 904 C C . PHE A 1 114 ? 0.030 -8.155 -15.906 1.00 88.19 114 PHE A C 1
ATOM 906 O O . PHE A 1 114 ? 0.653 -9.117 -16.360 1.00 88.19 114 PHE A O 1
ATOM 913 N N . THR A 1 115 ? 0.621 -7.113 -15.328 1.00 91.00 115 THR A N 1
ATOM 914 C CA . THR A 1 115 ? 2.062 -7.050 -15.057 1.00 91.00 115 THR A CA 1
ATOM 915 C C . THR A 1 115 ? 2.291 -6.962 -13.556 1.00 91.00 115 THR A C 1
ATOM 917 O O . THR A 1 115 ? 1.932 -5.975 -12.927 1.00 91.00 115 THR A O 1
ATOM 920 N N . PHE A 1 116 ? 2.897 -8.001 -12.981 1.00 93.00 116 PHE A N 1
ATOM 921 C CA . PHE A 1 116 ? 3.279 -8.060 -11.572 1.00 93.00 116 PHE A CA 1
ATOM 922 C C . PHE A 1 116 ? 4.727 -7.606 -11.429 1.00 93.00 116 PHE A C 1
ATOM 924 O O . PHE A 1 116 ? 5.639 -8.298 -11.884 1.00 93.00 116 PHE A O 1
ATOM 931 N N . ARG A 1 117 ? 4.952 -6.459 -10.792 1.00 95.06 117 ARG A N 1
ATOM 932 C CA . ARG A 1 117 ? 6.282 -5.903 -10.538 1.00 95.06 117 ARG A CA 1
ATOM 933 C C . ARG A 1 117 ? 6.656 -6.101 -9.080 1.00 95.06 117 ARG A C 1
ATOM 935 O O . ARG A 1 117 ? 6.060 -5.490 -8.195 1.00 95.06 117 ARG A O 1
ATOM 942 N N . LYS A 1 118 ? 7.635 -6.968 -8.830 1.00 97.12 118 LYS A N 1
ATOM 943 C CA . LYS A 1 118 ? 8.124 -7.256 -7.482 1.00 97.12 118 LYS A CA 1
ATOM 944 C C . LYS A 1 118 ? 9.082 -6.158 -7.031 1.00 97.12 118 LYS A C 1
ATOM 946 O O . LYS A 1 118 ? 10.059 -5.879 -7.723 1.00 97.12 118 LYS A O 1
ATOM 951 N N . VAL A 1 119 ? 8.818 -5.564 -5.872 1.00 97.06 119 VAL A N 1
ATOM 952 C CA . VAL A 1 119 ? 9.711 -4.599 -5.218 1.00 97.06 119 VAL A CA 1
ATOM 953 C C . VAL A 1 119 ? 10.923 -5.327 -4.637 1.00 97.06 119 VAL A C 1
ATOM 955 O O . VAL A 1 119 ? 10.775 -6.384 -4.020 1.00 97.06 119 VAL A O 1
ATOM 958 N N . LYS A 1 120 ? 12.113 -4.742 -4.794 1.00 96.56 120 LYS A N 1
ATOM 959 C CA . LYS A 1 120 ? 13.342 -5.219 -4.149 1.00 96.56 120 LYS A CA 1
ATOM 960 C C . LYS A 1 120 ? 13.216 -5.184 -2.630 1.00 96.56 120 LYS A C 1
ATOM 962 O O . LYS A 1 120 ? 12.900 -4.149 -2.046 1.00 96.56 120 LYS A O 1
ATOM 967 N N . SER A 1 121 ? 13.467 -6.317 -1.982 1.00 93.00 121 SER A N 1
ATOM 968 C CA . SER A 1 121 ? 13.242 -6.480 -0.541 1.00 93.00 121 SER A CA 1
ATOM 969 C C . SER A 1 121 ? 14.084 -5.536 0.328 1.00 93.00 121 SER A C 1
ATOM 971 O O . SER A 1 121 ? 13.609 -5.072 1.365 1.00 93.00 121 SER A O 1
ATOM 973 N N . GLU A 1 122 ? 15.298 -5.224 -0.125 1.00 93.25 122 GLU A N 1
ATOM 974 C CA . GLU A 1 122 ? 16.278 -4.344 0.509 1.00 93.25 122 GLU A CA 1
ATOM 975 C C . GLU A 1 122 ? 15.845 -2.874 0.531 1.00 93.25 122 GLU A C 1
ATOM 977 O O . GLU A 1 122 ? 16.284 -2.118 1.393 1.00 93.25 122 GLU A O 1
ATOM 982 N N . PHE A 1 123 ? 14.937 -2.481 -0.364 1.00 93.19 123 PHE A N 1
ATOM 983 C CA . PHE A 1 123 ? 14.394 -1.125 -0.445 1.00 93.19 123 PHE A CA 1
ATOM 984 C C . PHE A 1 123 ? 13.165 -0.923 0.434 1.00 93.19 123 PHE A C 1
ATOM 986 O O . PHE A 1 123 ? 12.578 0.156 0.438 1.00 93.19 123 PHE A O 1
ATOM 993 N N . ILE A 1 124 ? 12.753 -1.941 1.194 1.00 90.81 124 ILE A N 1
ATOM 994 C CA . ILE A 1 124 ? 11.570 -1.849 2.040 1.00 90.81 124 ILE A CA 1
ATOM 995 C C . ILE A 1 124 ? 11.972 -1.656 3.497 1.00 90.81 124 ILE A C 1
ATOM 997 O O . ILE A 1 124 ? 12.319 -2.601 4.208 1.00 90.81 124 ILE A O 1
ATOM 1001 N N . VAL A 1 125 ? 11.820 -0.426 3.967 1.00 85.94 125 VAL A N 1
ATOM 1002 C CA . VAL A 1 125 ? 12.019 -0.035 5.356 1.00 85.94 125 VAL A CA 1
ATOM 1003 C C . VAL A 1 125 ? 10.701 -0.189 6.111 1.00 85.94 125 VAL A C 1
ATOM 1005 O O . VAL A 1 125 ? 9.636 0.246 5.665 1.00 85.94 125 VAL A O 1
ATOM 1008 N N . ASN A 1 126 ? 10.742 -0.821 7.283 1.00 75.00 126 ASN A N 1
ATOM 1009 C CA . ASN A 1 126 ? 9.566 -0.859 8.145 1.00 75.00 126 ASN A CA 1
ATOM 1010 C C . ASN A 1 126 ? 9.352 0.531 8.743 1.00 75.00 126 ASN A C 1
ATOM 1012 O O . ASN A 1 126 ? 10.151 0.973 9.566 1.00 75.00 126 ASN A O 1
ATOM 1016 N N . SER A 1 127 ? 8.268 1.190 8.337 1.00 66.75 127 SER A N 1
ATOM 1017 C CA . SER A 1 127 ? 7.793 2.391 9.010 1.00 66.75 127 SER A CA 1
ATOM 1018 C C . SER A 1 127 ? 6.996 1.982 10.247 1.00 66.75 127 SER A C 1
ATOM 1020 O O . SER A 1 127 ? 6.506 0.850 10.365 1.00 66.75 127 SER A O 1
ATOM 1022 N N . SER A 1 128 ? 6.932 2.883 11.212 1.00 58.41 128 SER A N 1
ATOM 1023 C CA . SER A 1 128 ? 6.208 2.751 12.469 1.00 58.41 128 SER A CA 1
ATOM 1024 C C . SER A 1 128 ? 4.828 2.143 12.235 1.00 58.41 128 SER A C 1
ATOM 1026 O O . SER A 1 128 ? 4.064 2.588 11.382 1.00 58.41 128 SER A O 1
ATOM 1028 N N . ALA A 1 129 ? 4.480 1.124 13.014 1.00 56.56 129 ALA A N 1
ATOM 1029 C CA . ALA A 1 129 ? 3.117 0.615 13.050 1.00 56.56 129 ALA A CA 1
ATOM 1030 C C . ALA A 1 129 ? 2.564 0.834 14.449 1.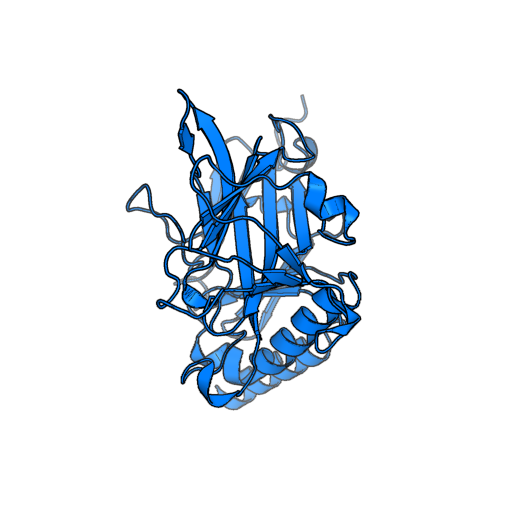00 56.56 129 ALA A C 1
ATOM 1032 O O . ALA A 1 129 ? 3.298 0.761 15.433 1.00 56.56 129 ALA A O 1
ATOM 1033 N N . LEU A 1 130 ? 1.261 1.075 14.522 1.00 60.34 130 LEU A N 1
ATOM 1034 C CA . LEU A 1 130 ? 0.527 1.212 15.770 1.00 60.34 130 LEU A CA 1
ATOM 1035 C C . LEU A 1 130 ? 0.332 -0.192 16.359 1.00 60.34 130 LEU A C 1
ATOM 1037 O O . LEU A 1 130 ? -0.693 -0.851 16.157 1.00 60.34 130 LEU A O 1
ATOM 1041 N N . LYS A 1 131 ? 1.399 -0.695 16.988 1.00 56.44 131 LYS A N 1
ATOM 1042 C CA . LYS A 1 131 ? 1.580 -2.074 17.467 1.00 56.44 131 LYS A CA 1
ATOM 1043 C C . LYS A 1 131 ? 1.040 -2.258 18.882 1.00 56.44 131 LYS A C 1
ATOM 1045 O O . LYS A 1 131 ? 0.701 -3.375 19.265 1.00 56.44 131 LYS A O 1
ATOM 1050 N N . SER A 1 132 ? 0.950 -1.183 19.654 1.00 58.03 132 SER A N 1
ATOM 1051 C CA . SER A 1 132 ? 0.660 -1.203 21.080 1.00 58.03 132 SER A CA 1
ATOM 1052 C C . SER A 1 132 ? -0.132 0.031 21.525 1.00 58.03 132 SER A C 1
ATOM 1054 O O . SER A 1 132 ? -0.086 1.071 20.867 1.00 58.03 132 SER A O 1
ATOM 1056 N N . PRO A 1 133 ? -0.801 -0.035 22.691 1.00 60.31 133 PRO A N 1
ATOM 1057 C CA . PRO A 1 133 ? -1.312 1.136 23.404 1.00 60.31 133 PRO A CA 1
ATOM 1058 C C . PRO A 1 133 ? -0.322 2.308 23.513 1.00 60.31 133 PRO A C 1
ATOM 1060 O O . PRO A 1 133 ? -0.744 3.459 23.569 1.00 60.31 133 PRO A O 1
ATOM 1063 N N . ALA A 1 134 ? 0.987 2.036 23.554 1.00 64.75 134 ALA A N 1
ATOM 1064 C CA . ALA A 1 134 ? 2.011 3.069 23.660 1.00 64.75 134 ALA A CA 1
ATOM 1065 C C . ALA A 1 134 ? 2.196 3.851 22.352 1.00 64.75 134 ALA A C 1
ATOM 1067 O O . ALA A 1 134 ? 2.371 5.066 22.409 1.00 64.75 134 ALA A O 1
ATOM 1068 N N . ASP A 1 135 ? 2.063 3.192 21.200 1.00 68.00 135 ASP A N 1
ATOM 1069 C CA . ASP A 1 135 ? 2.213 3.829 19.884 1.00 68.00 135 ASP A CA 1
ATOM 1070 C C . ASP A 1 135 ? 1.085 4.837 19.610 1.00 68.00 135 ASP A C 1
ATOM 1072 O O . ASP A 1 135 ? 1.243 5.758 18.816 1.00 68.00 135 ASP A O 1
ATOM 1076 N N . TRP A 1 136 ? -0.046 4.721 20.313 1.00 67.44 136 TRP A N 1
ATOM 1077 C CA . TRP A 1 136 ? -1.150 5.684 20.236 1.00 67.44 136 TRP A CA 1
ATOM 1078 C C . TRP A 1 136 ? -0.835 7.033 20.862 1.00 67.44 136 TRP A C 1
ATOM 1080 O O . TRP A 1 136 ? -1.458 8.025 20.504 1.00 67.44 136 TRP A O 1
ATOM 1090 N N . LYS A 1 137 ? 0.138 7.098 21.775 1.00 69.38 137 LYS A N 1
ATOM 1091 C CA . LYS A 1 137 ? 0.433 8.328 22.519 1.00 69.38 137 LYS A CA 1
ATOM 1092 C C . LYS A 1 137 ? 0.996 9.445 21.640 1.00 69.38 137 LYS A C 1
ATOM 1094 O O . LYS A 1 137 ? 0.946 10.599 22.058 1.00 69.38 137 LYS A O 1
ATOM 1099 N N . ARG A 1 138 ? 1.529 9.120 20.453 1.00 74.38 138 ARG A N 1
ATOM 1100 C CA . ARG A 1 138 ? 2.035 10.128 19.507 1.00 74.38 138 ARG A CA 1
ATOM 1101 C C . ARG A 1 138 ? 0.930 10.809 18.702 1.00 74.38 138 ARG A C 1
ATOM 1103 O O . ARG A 1 138 ? 1.134 11.924 18.238 1.00 74.38 138 ARG A O 1
ATOM 1110 N N . TRP A 1 139 ? -0.226 10.161 18.552 1.00 78.19 139 TRP A N 1
ATOM 1111 C CA . TRP A 1 139 ? -1.350 10.719 17.810 1.00 78.19 139 TRP A CA 1
ATOM 1112 C C . TRP A 1 139 ? -2.106 11.711 18.681 1.00 78.19 139 TRP A C 1
ATOM 1114 O O . TRP A 1 139 ? -2.572 11.381 19.773 1.00 78.19 139 TRP A O 1
ATOM 1124 N N . ARG A 1 140 ? -2.240 12.937 18.184 1.00 74.50 140 ARG A N 1
ATOM 1125 C CA . ARG A 1 140 ? -2.992 14.012 18.823 1.00 74.50 140 ARG A CA 1
ATOM 1126 C C . ARG A 1 140 ? -4.132 14.451 17.918 1.00 74.50 140 ARG A C 1
ATOM 1128 O O . ARG A 1 140 ? -3.964 14.564 16.709 1.00 74.50 140 ARG A O 1
ATOM 1135 N N . GLY A 1 141 ? -5.293 14.692 18.515 1.00 70.62 141 GLY A N 1
ATOM 1136 C CA . GLY A 1 141 ? -6.384 15.365 17.824 1.00 70.62 141 GLY A CA 1
ATOM 1137 C C . GLY A 1 141 ? -6.069 16.850 17.623 1.00 70.62 141 GLY A C 1
ATOM 1138 O O . GLY A 1 141 ? -5.389 17.459 18.453 1.00 70.62 141 GLY A O 1
ATOM 1139 N N . THR A 1 142 ? -6.570 17.452 16.545 1.00 63.97 142 THR A N 1
ATOM 1140 C CA . THR A 1 142 ? -6.578 18.915 16.387 1.00 63.97 142 THR A CA 1
ATOM 1141 C C . THR A 1 142 ? -7.487 19.584 17.425 1.00 63.97 142 THR A C 1
ATOM 1143 O O . THR A 1 142 ? -8.398 18.954 17.972 1.00 63.97 142 THR A O 1
ATOM 1146 N N . ALA A 1 143 ? -7.259 20.868 17.722 1.00 51.69 143 ALA A N 1
ATOM 1147 C CA . ALA A 1 143 ? -8.119 21.627 18.629 1.00 51.69 143 ALA A CA 1
ATOM 1148 C C . ALA A 1 143 ? -9.582 21.584 18.141 1.00 51.69 143 ALA A C 1
ATOM 1150 O O . ALA A 1 143 ? -9.881 22.031 17.038 1.00 51.69 143 ALA A O 1
ATOM 1151 N N . GLY A 1 144 ? -10.480 21.016 18.955 1.00 50.19 144 GLY A N 1
ATOM 1152 C CA . GLY A 1 144 ? -11.892 20.813 18.603 1.00 50.19 144 GLY A CA 1
ATOM 1153 C C . GLY A 1 144 ? -12.238 19.449 17.990 1.00 50.19 144 GLY A C 1
ATOM 1154 O O . GLY A 1 144 ? -13.413 19.193 17.754 1.00 50.19 144 GLY A O 1
ATOM 1155 N N . SER A 1 145 ? -11.263 18.560 17.769 1.00 55.75 145 SER A N 1
ATOM 1156 C CA . SER A 1 145 ? -11.529 17.161 17.397 1.00 55.75 145 SER A CA 1
ATOM 1157 C C . SER A 1 145 ? -11.910 16.310 18.616 1.00 55.75 145 SER A C 1
ATOM 1159 O O . SER A 1 145 ? -11.505 16.592 19.749 1.00 55.75 145 SER A O 1
ATOM 1161 N N . ALA A 1 146 ? -12.722 15.274 18.391 1.00 52.00 146 ALA A N 1
ATOM 1162 C CA . ALA A 1 146 ? -13.170 14.364 19.439 1.00 52.00 146 ALA A CA 1
ATOM 1163 C C . ALA A 1 146 ? -12.012 13.714 20.206 1.00 52.00 146 ALA A C 1
ATOM 1165 O O . ALA A 1 146 ? -10.972 13.369 19.645 1.00 52.00 146 ALA A O 1
ATOM 1166 N N . SER A 1 147 ? -12.236 13.465 21.499 1.00 60.28 147 SER A N 1
ATOM 1167 C CA . SER A 1 147 ? -11.340 12.640 22.298 1.00 60.28 147 SER A CA 1
ATOM 1168 C C . SER A 1 147 ? -11.196 11.251 21.674 1.00 60.28 147 SER A C 1
ATOM 1170 O O . SER A 1 147 ? -12.174 10.555 21.390 1.00 60.28 147 SER A O 1
ATOM 1172 N N . VAL A 1 148 ? -9.946 10.851 21.468 1.00 67.00 148 VAL A N 1
ATOM 1173 C CA . VAL A 1 148 ? -9.596 9.508 21.023 1.00 67.00 148 VAL A CA 1
ATOM 1174 C C . VAL A 1 148 ? -9.674 8.554 22.208 1.00 67.00 148 VAL A C 1
ATOM 1176 O O . VAL A 1 148 ? -9.019 8.774 23.228 1.00 67.00 148 VAL A O 1
ATOM 1179 N N . VAL A 1 149 ? -10.444 7.473 22.069 1.00 73.56 149 VAL A N 1
ATOM 1180 C CA . VAL A 1 149 ? -10.511 6.412 23.081 1.00 73.56 149 VAL A CA 1
ATOM 1181 C C . VAL A 1 149 ? -9.888 5.144 22.520 1.00 73.56 149 VAL A C 1
ATOM 1183 O O . VAL A 1 149 ? -10.337 4.612 21.506 1.00 73.56 149 VAL A O 1
ATOM 1186 N N . LEU A 1 150 ? -8.856 4.648 23.200 1.00 73.69 150 LEU A N 1
ATOM 1187 C CA . LEU A 1 150 ? -8.252 3.363 22.880 1.00 73.69 150 LEU A CA 1
ATOM 1188 C C . LEU A 1 150 ? -9.119 2.226 23.433 1.00 73.69 150 LEU A C 1
ATOM 1190 O O . LEU A 1 150 ? -9.296 2.105 24.646 1.00 73.69 150 LEU A O 1
ATOM 1194 N N . GLU A 1 151 ? -9.615 1.370 22.547 1.00 75.25 151 GLU A N 1
ATOM 1195 C CA . GLU A 1 151 ? -10.336 0.148 22.888 1.00 75.25 151 GLU A CA 1
ATOM 1196 C C . GLU A 1 151 ? -9.352 -1.047 22.883 1.00 75.25 151 GLU A C 1
ATOM 1198 O O . GLU A 1 151 ? -8.625 -1.271 21.903 1.00 75.25 151 GLU A O 1
ATOM 1203 N N . PRO A 1 152 ? -9.259 -1.818 23.984 1.00 68.75 152 PRO A N 1
ATOM 1204 C CA . PRO A 1 152 ? -8.293 -2.902 24.093 1.00 68.75 152 PRO A CA 1
ATOM 1205 C C . PRO A 1 152 ? -8.638 -4.088 23.168 1.00 68.75 152 PRO A C 1
ATOM 1207 O O . PRO A 1 152 ? -9.812 -4.355 22.908 1.00 68.75 152 PRO A O 1
ATOM 1210 N N . PRO A 1 153 ? -7.630 -4.886 22.756 1.00 68.81 153 PRO A N 1
ATOM 1211 C CA . PRO A 1 153 ? -7.791 -6.066 21.898 1.00 68.81 153 PRO A CA 1
ATOM 1212 C C . PRO A 1 153 ? -8.926 -7.026 22.270 1.00 68.81 153 PRO A C 1
ATOM 1214 O O . PRO A 1 153 ? -9.573 -7.584 21.388 1.00 68.81 153 PRO A O 1
ATOM 1217 N N . ALA A 1 154 ? -9.166 -7.212 23.572 1.00 60.38 154 ALA A N 1
ATOM 1218 C CA . ALA A 1 154 ? -10.146 -8.154 24.110 1.00 60.38 154 ALA A CA 1
ATOM 1219 C C . ALA A 1 154 ? -11.600 -7.838 23.712 1.00 60.38 154 ALA A C 1
ATOM 1221 O O . ALA A 1 154 ? -12.466 -8.698 23.840 1.00 60.38 154 ALA A O 1
ATOM 1222 N N . MET A 1 155 ? -11.876 -6.622 23.230 1.00 59.44 155 MET A N 1
ATOM 1223 C CA . MET A 1 155 ? -13.212 -6.193 22.811 1.00 59.44 155 MET A CA 1
ATOM 1224 C C . MET A 1 155 ? -13.495 -6.444 21.321 1.00 59.44 155 MET A C 1
ATOM 1226 O O . MET A 1 155 ? -14.601 -6.158 20.860 1.00 59.44 155 MET A O 1
ATOM 1230 N N . HIS A 1 156 ? -12.534 -6.981 20.552 1.00 63.50 156 HIS A N 1
ATOM 1231 C CA . HIS A 1 156 ? -12.641 -7.055 19.093 1.00 63.50 156 HIS A CA 1
ATOM 1232 C C . HIS A 1 156 ? -12.270 -8.417 18.494 1.00 63.50 156 HIS A C 1
ATOM 1234 O O . HIS A 1 156 ? -11.354 -9.094 18.966 1.00 63.50 156 HIS A O 1
ATOM 1240 N N . PRO A 1 157 ? -12.892 -8.794 17.359 1.00 58.22 157 PRO A N 1
ATOM 1241 C CA . PRO A 1 157 ? -12.457 -9.951 16.587 1.00 58.22 157 PRO A CA 1
ATOM 1242 C C . PRO A 1 157 ? -10.982 -9.809 16.189 1.00 58.22 157 PRO A C 1
ATOM 1244 O O . PRO A 1 157 ? -10.590 -8.751 15.697 1.00 58.22 157 PRO A O 1
ATOM 1247 N N . ARG A 1 158 ? -10.195 -10.887 16.298 1.00 63.53 158 ARG A N 1
ATOM 1248 C CA . ARG A 1 158 ? -8.761 -10.958 15.931 1.00 63.53 158 ARG A CA 1
ATOM 1249 C C . ARG A 1 158 ? -7.777 -10.250 16.879 1.00 63.53 158 ARG A C 1
ATOM 1251 O O . ARG A 1 158 ? -6.607 -10.148 16.531 1.00 63.53 158 ARG A O 1
ATOM 1258 N N . ASN A 1 159 ? -8.209 -9.817 18.069 1.00 66.38 159 ASN A N 1
ATOM 1259 C CA . ASN A 1 159 ? -7.338 -9.269 19.123 1.00 66.38 159 ASN A CA 1
ATOM 1260 C C . ASN A 1 159 ? -6.446 -8.096 18.664 1.00 66.38 159 ASN A C 1
ATOM 1262 O O . ASN A 1 159 ? -5.300 -7.965 19.095 1.00 66.38 159 ASN A O 1
ATOM 1266 N N . LEU A 1 160 ? -6.965 -7.229 17.794 1.00 72.56 160 LEU A N 1
ATOM 1267 C CA . LEU A 1 160 ? -6.306 -5.972 17.446 1.00 72.56 160 LEU A CA 1
ATOM 1268 C C . LEU A 1 160 ? -6.889 -4.838 18.297 1.00 72.56 160 LEU A C 1
ATOM 1270 O O . LEU A 1 160 ? -8.115 -4.783 18.431 1.00 72.56 160 LEU A O 1
ATOM 1274 N N . PRO A 1 161 ? -6.057 -3.933 18.850 1.00 72.75 161 PRO A N 1
ATOM 1275 C CA . PRO A 1 161 ? -6.568 -2.730 19.495 1.00 72.75 161 PRO A CA 1
ATOM 1276 C C . PRO A 1 161 ? -7.303 -1.881 18.457 1.00 72.75 161 PRO A C 1
ATOM 1278 O O . PRO A 1 161 ? -6.887 -1.838 17.292 1.00 72.75 161 PRO A O 1
ATOM 1281 N N . ALA A 1 162 ? -8.370 -1.213 18.884 1.00 78.56 162 ALA A N 1
ATOM 1282 C CA . ALA A 1 162 ? -9.094 -0.269 18.050 1.00 78.56 162 ALA A CA 1
ATOM 1283 C C . ALA A 1 162 ? -9.034 1.138 18.642 1.00 78.56 162 ALA A C 1
ATOM 1285 O O . ALA A 1 162 ? -8.921 1.324 19.850 1.00 78.56 162 ALA A O 1
ATOM 1286 N N . ILE A 1 163 ? -9.111 2.136 17.777 1.00 77.19 163 ILE A N 1
ATOM 1287 C CA . ILE A 1 163 ? -9.286 3.531 18.152 1.00 77.19 163 ILE A CA 1
ATOM 1288 C C . ILE A 1 163 ? -10.707 3.886 17.843 1.00 77.19 163 ILE A C 1
ATOM 1290 O O . ILE A 1 163 ? -11.134 3.712 16.708 1.00 77.19 163 ILE A O 1
ATOM 1294 N N . LYS A 1 164 ? -11.405 4.406 18.836 1.00 77.81 164 LYS A N 1
ATOM 1295 C CA . LYS A 1 164 ? -12.733 4.952 18.664 1.00 77.81 164 LYS A CA 1
ATOM 1296 C C . LYS A 1 164 ? -12.655 6.468 18.539 1.00 77.81 164 LYS A C 1
ATOM 1298 O O . LYS A 1 164 ? -12.067 7.134 19.396 1.00 77.81 164 LYS A O 1
ATOM 1303 N N . PHE A 1 165 ? -13.328 6.982 17.522 1.00 71.50 165 PHE A N 1
ATOM 1304 C CA . PHE A 1 165 ? -13.541 8.398 17.270 1.00 71.50 165 PHE A CA 1
ATOM 1305 C C . PHE A 1 165 ? -14.933 8.767 17.754 1.00 71.50 165 PHE A C 1
ATOM 1307 O O . PHE A 1 165 ? -15.928 8.246 17.261 1.00 71.50 165 PHE A O 1
ATOM 1314 N N . ALA A 1 166 ? -15.033 9.628 18.768 1.00 64.31 166 ALA A N 1
ATOM 1315 C CA . ALA A 1 166 ? -16.347 10.035 19.264 1.00 64.31 166 ALA A CA 1
ATOM 1316 C C . ALA A 1 166 ? -17.097 10.953 18.273 1.00 64.31 166 ALA A C 1
ATOM 1318 O O . ALA A 1 166 ? -18.322 11.031 18.342 1.00 64.31 166 ALA A O 1
ATOM 1319 N N . GLN A 1 167 ? -16.369 11.642 17.385 1.00 64.94 167 GLN A N 1
ATOM 1320 C CA . GLN A 1 167 ? -16.850 12.561 16.343 1.00 64.94 167 GLN A CA 1
ATOM 1321 C C . GLN A 1 167 ? -15.835 12.576 15.186 1.00 64.94 167 GLN A C 1
ATOM 1323 O O . GLN A 1 167 ? -14.676 12.213 15.410 1.00 64.94 167 GLN A O 1
ATOM 1328 N N . SER A 1 168 ? -16.257 13.021 13.993 1.00 69.50 168 SER A N 1
ATOM 1329 C CA . SER A 1 168 ? -15.355 13.259 12.857 1.00 69.50 168 SER A CA 1
ATOM 1330 C C . SER A 1 168 ? -14.174 14.121 13.292 1.00 69.50 168 SER A C 1
ATOM 1332 O O . SER A 1 168 ? -14.320 15.038 14.107 1.00 69.50 168 SER A O 1
ATOM 1334 N N . GLY A 1 169 ? -12.990 13.840 12.757 1.00 71.06 169 GLY A N 1
ATOM 1335 C CA . GLY A 1 169 ? -11.793 14.508 13.236 1.00 71.06 169 GLY A CA 1
ATOM 1336 C C . GLY A 1 169 ? -10.540 14.211 12.438 1.00 71.06 169 GLY A C 1
ATOM 1337 O O . GLY A 1 169 ? -10.512 13.407 11.506 1.00 71.06 169 GLY A O 1
ATOM 1338 N N . VAL A 1 170 ? -9.482 14.912 12.832 1.00 76.69 170 VAL A N 1
ATOM 1339 C CA . VAL A 1 170 ? -8.147 14.776 12.264 1.00 76.69 170 VAL A CA 1
ATOM 1340 C C . VAL A 1 170 ? -7.203 14.399 13.394 1.00 76.69 170 VAL A C 1
ATOM 1342 O O . VAL A 1 170 ? -7.085 15.139 14.373 1.00 76.69 170 VAL A O 1
ATOM 1345 N N . LEU A 1 171 ? -6.539 13.254 13.254 1.00 79.75 171 LEU A N 1
ATOM 1346 C CA . LEU A 1 171 ? -5.400 12.888 14.083 1.00 79.75 171 LEU A CA 1
ATOM 1347 C C . LEU A 1 171 ? -4.119 13.208 13.356 1.00 79.75 171 LEU A C 1
ATOM 1349 O O . LEU A 1 171 ? -3.991 12.966 12.158 1.00 79.75 171 LEU A O 1
ATOM 1353 N N . ILE A 1 172 ? -3.173 13.704 14.131 1.00 80.69 172 ILE A N 1
ATOM 1354 C CA . ILE A 1 172 ? -1.888 14.171 13.662 1.00 80.69 172 ILE A CA 1
ATOM 1355 C C . ILE A 1 172 ? -0.818 13.545 14.542 1.00 80.69 172 ILE A C 1
ATOM 1357 O O . ILE A 1 172 ? -0.934 13.546 15.769 1.00 80.69 172 ILE A O 1
ATOM 1361 N N . ALA A 1 173 ? 0.220 13.008 13.921 1.00 81.44 173 ALA A N 1
ATOM 1362 C CA . ALA A 1 173 ? 1.421 12.566 14.603 1.00 81.44 173 ALA A CA 1
ATOM 1363 C C . ALA A 1 173 ? 2.647 13.143 13.901 1.00 81.44 173 ALA A C 1
ATOM 1365 O O . ALA A 1 173 ? 2.692 13.209 12.674 1.00 81.44 173 ALA A O 1
ATOM 1366 N N . GLU A 1 174 ? 3.658 13.517 14.682 1.00 79.56 174 GLU A N 1
ATOM 1367 C CA . GLU A 1 174 ? 5.001 13.709 14.136 1.00 79.56 174 GLU A CA 1
ATOM 1368 C C . GLU A 1 174 ? 5.468 12.372 13.553 1.00 79.56 174 GLU A C 1
ATOM 1370 O O . GLU A 1 174 ? 5.301 11.308 14.177 1.00 79.56 174 GLU A O 1
ATOM 1375 N N . SER A 1 175 ? 6.009 12.416 12.337 1.00 73.94 175 SER A N 1
ATOM 1376 C CA . SER A 1 175 ? 6.583 11.225 11.737 1.00 73.94 175 SER A CA 1
ATOM 1377 C C . SER A 1 175 ? 7.853 10.853 12.487 1.00 73.94 175 SER A C 1
ATOM 1379 O O . SER A 1 175 ? 8.690 11.701 12.791 1.00 73.94 175 SER A O 1
ATOM 1381 N N . GLU A 1 176 ? 8.030 9.561 12.767 1.00 65.94 176 GLU A N 1
ATOM 1382 C CA . GLU A 1 176 ? 9.245 9.055 13.426 1.00 65.94 176 GLU A CA 1
ATOM 1383 C C . GLU A 1 176 ? 10.505 9.254 12.569 1.00 65.94 176 GLU A C 1
ATOM 1385 O O . GLU A 1 176 ? 11.627 9.033 13.026 1.00 65.94 176 GLU A O 1
ATOM 1390 N N . VAL A 1 177 ? 10.334 9.676 11.316 1.00 61.84 177 VAL A N 1
ATOM 1391 C CA . VAL A 1 177 ? 11.408 9.900 10.365 1.00 61.84 177 VAL A CA 1
ATOM 1392 C C . VAL A 1 177 ? 11.316 11.360 9.915 1.00 61.84 177 VAL A C 1
ATOM 1394 O O . VAL A 1 177 ? 10.354 11.713 9.246 1.00 61.84 177 VAL A O 1
ATOM 1397 N N . GLY A 1 178 ? 12.285 12.198 10.323 1.00 56.50 178 GLY A N 1
ATOM 1398 C CA . GLY A 1 178 ? 12.252 13.670 10.156 1.00 56.50 178 GLY A CA 1
ATOM 1399 C C . GLY A 1 178 ? 12.208 14.155 8.700 1.00 56.50 178 GLY A C 1
ATOM 1400 O O . GLY A 1 178 ? 12.089 13.356 7.797 1.00 56.50 178 GLY A O 1
ATOM 1401 N N . GLU A 1 179 ? 12.340 15.443 8.399 1.00 57.66 179 GLU A N 1
ATOM 1402 C CA . GLU A 1 179 ? 12.243 15.912 7.000 1.00 57.66 179 GLU A CA 1
ATOM 1403 C C . GLU A 1 179 ? 13.486 15.586 6.148 1.00 57.66 179 GLU A C 1
ATOM 1405 O O . GLU A 1 179 ? 14.575 15.344 6.676 1.00 57.66 179 GLU A O 1
ATOM 1410 N N . GLY A 1 180 ? 13.306 15.543 4.823 1.00 55.81 180 GLY A N 1
ATOM 1411 C CA . GLY A 1 180 ? 14.380 15.473 3.824 1.00 55.81 180 GLY A CA 1
ATOM 1412 C C . GLY A 1 180 ? 14.809 14.065 3.402 1.00 55.81 180 GLY A C 1
ATOM 1413 O O . GLY A 1 180 ? 15.218 13.254 4.235 1.00 55.81 180 GLY A O 1
ATOM 1414 N N . ASP A 1 181 ? 14.767 13.809 2.097 1.00 56.31 181 ASP A N 1
ATOM 1415 C CA . ASP A 1 181 ? 15.369 12.644 1.448 1.00 56.31 181 ASP A CA 1
ATOM 1416 C C . ASP A 1 181 ? 16.109 13.137 0.194 1.00 56.31 181 ASP A C 1
ATOM 1418 O O . ASP A 1 181 ? 15.559 13.919 -0.581 1.00 56.31 181 ASP A O 1
ATOM 1422 N N . THR A 1 182 ? 17.361 12.719 0.001 1.00 56.88 182 THR A N 1
ATOM 1423 C CA . THR A 1 182 ? 18.044 12.818 -1.310 1.00 56.88 182 THR A CA 1
ATOM 1424 C C . THR A 1 182 ? 17.646 11.669 -2.241 1.00 56.88 182 THR A C 1
ATOM 1426 O O . THR A 1 182 ? 18.069 11.617 -3.396 1.00 56.88 182 THR A O 1
ATOM 1429 N N . ASP A 1 183 ? 16.838 10.750 -1.716 1.00 73.12 183 ASP A N 1
ATOM 1430 C CA . ASP A 1 183 ? 16.495 9.457 -2.279 1.00 73.12 183 ASP A CA 1
ATOM 1431 C C . ASP A 1 183 ? 15.009 9.433 -2.664 1.00 73.12 183 ASP A C 1
ATOM 1433 O O . ASP A 1 183 ? 14.185 10.163 -2.108 1.00 73.12 183 ASP A O 1
ATOM 1437 N N . PHE A 1 184 ? 14.631 8.577 -3.615 1.00 87.44 184 PHE A N 1
ATOM 1438 C CA . PHE A 1 184 ? 13.213 8.360 -3.897 1.00 87.44 184 PHE A CA 1
ATOM 1439 C C . PHE A 1 184 ? 12.575 7.624 -2.717 1.00 87.44 184 PHE A C 1
ATOM 1441 O O . PHE A 1 184 ? 13.066 6.560 -2.324 1.00 87.44 184 PHE A O 1
ATOM 1448 N N . SER A 1 185 ? 11.437 8.116 -2.218 1.00 88.50 185 SER A N 1
ATOM 1449 C CA . SER A 1 185 ? 10.647 7.365 -1.248 1.00 88.50 185 SER A CA 1
ATOM 1450 C C . SER A 1 185 ? 9.133 7.540 -1.370 1.00 88.50 185 SER A C 1
ATOM 1452 O O . SER A 1 185 ? 8.619 8.612 -1.685 1.00 88.50 185 SER A O 1
ATOM 1454 N N . ILE A 1 186 ? 8.408 6.454 -1.080 1.00 90.19 186 ILE A N 1
ATOM 1455 C CA . ILE A 1 186 ? 6.944 6.420 -0.922 1.00 90.19 186 ILE A CA 1
ATOM 1456 C C . ILE A 1 186 ? 6.569 5.575 0.296 1.00 90.19 186 ILE A C 1
ATOM 1458 O O . ILE A 1 186 ? 7.279 4.634 0.652 1.00 90.19 186 ILE A O 1
ATOM 1462 N N . ASN A 1 187 ? 5.442 5.878 0.934 1.00 89.62 187 ASN 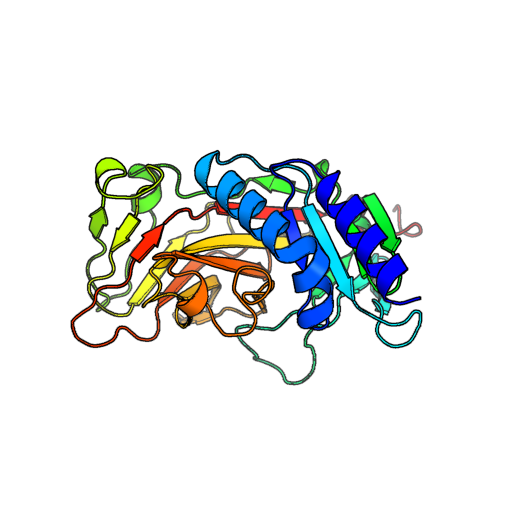A N 1
ATOM 1463 C CA . ASN A 1 187 ? 4.893 5.070 2.020 1.00 89.62 187 ASN A CA 1
ATOM 1464 C C . ASN A 1 187 ? 3.694 4.258 1.529 1.00 89.62 187 ASN A C 1
ATOM 1466 O O . ASN A 1 187 ? 2.890 4.748 0.746 1.00 89.62 187 ASN A O 1
ATOM 1470 N N . ILE A 1 188 ? 3.554 3.036 2.036 1.00 90.56 188 ILE A N 1
ATOM 1471 C CA . ILE A 1 188 ? 2.375 2.182 1.900 1.00 90.56 188 ILE A CA 1
ATOM 1472 C C . ILE A 1 188 ? 1.770 2.036 3.292 1.00 90.56 188 ILE A C 1
ATOM 1474 O O . ILE A 1 188 ? 2.387 1.449 4.180 1.00 90.56 188 ILE A O 1
ATOM 1478 N N . ASN A 1 189 ? 0.563 2.552 3.476 1.00 88.56 189 ASN A N 1
ATOM 1479 C CA . ASN A 1 189 ? -0.140 2.612 4.748 1.00 88.56 189 ASN A CA 1
ATOM 1480 C C . ASN A 1 189 ? -1.396 1.749 4.670 1.00 88.56 189 ASN A C 1
ATOM 1482 O O . ASN A 1 189 ? -2.307 2.034 3.900 1.00 88.56 189 ASN A O 1
ATOM 1486 N N . LEU A 1 190 ? -1.454 0.696 5.472 1.00 88.31 190 LEU A N 1
ATOM 1487 C CA . LEU A 1 190 ? -2.599 -0.192 5.589 1.00 88.31 190 LEU A CA 1
ATOM 1488 C C . LEU A 1 190 ? -3.328 0.135 6.886 1.00 88.31 190 LEU A C 1
ATOM 1490 O O . LEU A 1 190 ? -2.701 0.247 7.939 1.00 88.31 190 LEU A O 1
ATOM 1494 N N . LEU A 1 191 ? -4.649 0.246 6.828 1.00 85.06 191 LEU A N 1
ATOM 1495 C CA . LEU A 1 191 ? -5.490 0.413 8.007 1.00 85.06 191 LEU A CA 1
ATOM 1496 C C . LEU A 1 191 ? -6.812 -0.304 7.823 1.00 85.06 191 LEU A C 1
ATOM 1498 O O . LEU A 1 191 ? -7.272 -0.517 6.709 1.00 85.06 191 LEU A O 1
ATOM 1502 N N . THR A 1 192 ? -7.446 -0.675 8.923 1.00 83.38 192 THR A N 1
ATOM 1503 C CA . THR A 1 192 ? -8.795 -1.227 8.904 1.00 83.38 192 THR A CA 1
ATOM 1504 C C . THR A 1 192 ? -9.737 -0.277 9.615 1.00 83.38 192 THR A C 1
ATOM 1506 O O . THR A 1 192 ? -9.521 0.028 10.783 1.00 83.38 192 THR A O 1
ATOM 1509 N N . ALA A 1 193 ? -10.780 0.158 8.925 1.00 81.19 193 ALA A N 1
ATOM 1510 C CA . ALA A 1 193 ? -11.846 0.982 9.468 1.00 81.19 193 ALA A CA 1
ATOM 1511 C C . ALA A 1 193 ? -13.090 0.124 9.720 1.00 81.19 193 ALA A C 1
ATOM 1513 O O . ALA A 1 193 ? -13.289 -0.902 9.063 1.00 81.19 193 ALA A O 1
ATOM 1514 N N . ASP A 1 194 ? -13.910 0.479 10.703 1.00 78.75 194 ASP A N 1
ATOM 1515 C CA . ASP A 1 194 ? -15.234 -0.114 10.814 1.00 78.75 194 ASP A CA 1
ATOM 1516 C C . ASP A 1 194 ? -16.096 0.335 9.634 1.00 78.75 194 ASP A C 1
ATOM 1518 O O . ASP A 1 194 ? -15.890 1.388 9.037 1.00 78.75 194 ASP A O 1
ATOM 1522 N N . ARG A 1 195 ? -17.050 -0.511 9.248 1.00 70.62 195 ARG A N 1
ATOM 1523 C CA . ARG A 1 195 ? -17.805 -0.351 7.994 1.00 70.62 195 ARG A CA 1
ATOM 1524 C C . ARG A 1 195 ? -18.492 1.015 7.838 1.00 70.62 195 ARG A C 1
ATOM 1526 O O . ARG A 1 195 ? -18.744 1.424 6.715 1.00 70.62 195 ARG A O 1
ATOM 1533 N N . LYS A 1 196 ? -18.803 1.705 8.939 1.00 64.94 196 LYS A N 1
ATOM 1534 C CA . LYS A 1 196 ? -19.456 3.022 8.916 1.00 64.94 196 LYS A CA 1
ATOM 1535 C C . LYS A 1 196 ? -18.479 4.192 8.754 1.00 64.94 196 LYS A C 1
ATOM 1537 O O . LYS A 1 196 ? -18.894 5.217 8.239 1.00 64.94 196 LYS A O 1
ATOM 1542 N N . ALA A 1 197 ? -17.216 4.024 9.150 1.00 60.91 197 ALA A N 1
ATOM 1543 C CA . ALA A 1 197 ? -16.138 4.987 8.903 1.00 60.91 197 ALA A CA 1
ATOM 1544 C C . ALA A 1 197 ? -15.359 4.687 7.612 1.00 60.91 197 ALA A C 1
ATOM 1546 O O . ALA A 1 197 ? -14.603 5.522 7.122 1.00 60.91 197 ALA A O 1
ATOM 1547 N N . GLY A 1 198 ? -15.523 3.471 7.076 1.00 56.94 198 GLY A N 1
ATOM 1548 C CA . GLY A 1 198 ? -14.767 2.900 5.965 1.00 56.94 198 GLY A CA 1
ATOM 1549 C C . GLY A 1 198 ? -14.510 3.859 4.813 1.00 56.94 198 GLY A C 1
ATOM 1550 O O . GLY A 1 198 ? -13.346 4.107 4.518 1.00 56.94 198 GLY A O 1
ATOM 1551 N N . SER A 1 199 ? -15.549 4.437 4.205 1.00 59.03 199 SER A N 1
ATOM 1552 C CA . SER A 1 199 ? -15.422 5.300 3.018 1.00 59.03 199 SER A CA 1
ATOM 1553 C C . SER A 1 199 ? -14.757 6.654 3.291 1.00 59.03 199 SER A C 1
ATOM 1555 O O . SER A 1 199 ? -14.087 7.193 2.412 1.00 59.03 199 SER A O 1
ATOM 1557 N N . GLU A 1 200 ? -14.810 7.151 4.526 1.00 71.00 200 GLU A N 1
ATOM 1558 C CA . GLU A 1 200 ? -14.445 8.536 4.860 1.00 71.00 200 GLU A CA 1
ATOM 1559 C C . GLU A 1 200 ? -13.077 8.690 5.530 1.00 71.00 200 GLU A C 1
ATOM 1561 O O . GLU A 1 200 ? -12.671 9.799 5.894 1.00 71.00 200 GLU A O 1
ATOM 1566 N N . VAL A 1 201 ? -12.353 7.584 5.708 1.00 78.06 201 VAL A N 1
ATOM 1567 C CA . VAL A 1 201 ? -11.028 7.588 6.332 1.00 78.06 201 VAL A CA 1
ATOM 1568 C C . VAL A 1 201 ? -9.932 7.826 5.300 1.00 78.06 201 VAL A C 1
ATOM 1570 O O . VAL A 1 201 ? -9.894 7.215 4.244 1.00 78.06 201 VAL A O 1
ATOM 1573 N N . SER A 1 202 ? -8.966 8.677 5.609 1.00 80.88 202 SER A N 1
ATOM 1574 C CA . SER A 1 202 ? -7.757 8.849 4.802 1.00 80.88 202 SER A CA 1
ATOM 1575 C C . SER A 1 202 ? -6.524 8.790 5.682 1.00 80.88 202 SER A C 1
ATOM 1577 O O . SER A 1 202 ? -6.510 9.400 6.749 1.00 80.88 202 SER A O 1
ATOM 1579 N N . TYR A 1 203 ? -5.482 8.098 5.217 1.00 85.12 203 TYR A N 1
ATOM 1580 C CA . TYR A 1 203 ? -4.151 8.152 5.818 1.00 85.12 203 TYR A CA 1
ATOM 1581 C C . TYR A 1 203 ? -3.212 8.880 4.868 1.00 85.12 203 TYR A C 1
ATOM 1583 O O . TYR A 1 203 ? -2.879 8.390 3.790 1.00 85.12 203 TYR A O 1
ATOM 1591 N N . LEU A 1 204 ? -2.790 10.063 5.292 1.00 86.38 204 LEU A N 1
ATOM 1592 C CA . LEU A 1 204 ? -1.984 10.989 4.525 1.00 86.38 204 LEU A CA 1
ATOM 1593 C C . LEU A 1 204 ? -0.652 11.252 5.223 1.00 86.38 204 LEU A C 1
ATOM 1595 O O . LEU A 1 204 ? -0.514 11.091 6.434 1.00 86.38 204 LEU A O 1
ATOM 1599 N N . HIS A 1 205 ? 0.316 11.692 4.436 1.00 84.75 205 HIS A N 1
ATOM 1600 C CA . HIS A 1 205 ? 1.534 12.315 4.928 1.00 84.75 205 HIS A CA 1
ATOM 1601 C C . HIS A 1 205 ? 1.534 13.788 4.484 1.00 84.75 205 HIS A C 1
ATOM 1603 O O . HIS A 1 205 ? 0.962 14.118 3.437 1.00 84.75 205 HIS A O 1
ATOM 1609 N N . ALA A 1 206 ? 2.088 14.680 5.303 1.00 82.44 206 ALA A N 1
ATOM 1610 C CA . ALA A 1 206 ? 2.016 16.123 5.095 1.00 82.44 206 ALA A CA 1
ATOM 1611 C C . ALA A 1 206 ? 3.247 16.869 5.629 1.00 82.44 206 ALA A C 1
ATOM 1613 O O . ALA A 1 206 ? 3.929 16.405 6.547 1.00 82.44 206 ALA A O 1
ATOM 1614 N N . VAL A 1 207 ? 3.447 18.074 5.096 1.00 83.19 207 VAL A N 1
ATOM 1615 C CA . VAL A 1 207 ? 4.309 19.116 5.669 1.00 83.19 207 VAL A CA 1
ATOM 1616 C C . VAL A 1 207 ? 3.460 20.219 6.292 1.00 83.19 207 VAL A C 1
ATOM 1618 O O . VAL A 1 207 ? 2.331 20.463 5.858 1.00 83.19 207 VAL A O 1
ATOM 1621 N N . GLU A 1 208 ? 3.998 20.886 7.312 1.00 81.94 208 GLU A N 1
ATOM 1622 C CA . GLU A 1 208 ? 3.398 22.097 7.868 1.00 81.94 208 GLU A CA 1
ATOM 1623 C C . GLU A 1 208 ? 3.963 23.330 7.157 1.00 81.94 208 GLU A C 1
ATOM 1625 O O . GLU A 1 208 ? 5.143 23.649 7.275 1.00 81.94 208 GLU A O 1
ATOM 1630 N N . GLU A 1 209 ? 3.112 24.047 6.429 1.00 82.25 209 GLU A N 1
ATOM 1631 C CA . GLU A 1 209 ? 3.466 25.280 5.733 1.00 82.25 209 GLU A CA 1
ATOM 1632 C C . GLU A 1 209 ? 2.551 26.409 6.200 1.00 82.25 209 GLU A C 1
ATOM 1634 O O . GLU A 1 209 ? 1.327 26.318 6.118 1.00 82.25 209 GLU A O 1
ATOM 1639 N N . SER A 1 210 ? 3.144 27.486 6.721 1.00 83.38 210 SER A N 1
ATOM 1640 C CA . SER A 1 210 ? 2.403 28.671 7.185 1.00 83.38 210 SER A CA 1
ATOM 1641 C C . SER A 1 210 ? 1.263 28.350 8.174 1.00 83.38 210 SER A C 1
ATOM 1643 O O . SER A 1 210 ? 0.221 29.006 8.162 1.00 83.38 210 SER A O 1
ATOM 1645 N N . GLY A 1 211 ? 1.461 27.347 9.039 1.00 78.56 211 GLY A N 1
ATOM 1646 C CA . GLY A 1 211 ? 0.474 26.899 10.029 1.00 78.56 211 GLY A CA 1
ATOM 1647 C C . GLY A 1 211 ? -0.654 26.028 9.461 1.00 78.56 211 GLY A C 1
ATOM 1648 O O . GLY A 1 211 ? -1.664 25.825 10.135 1.00 78.56 211 GLY A O 1
ATOM 1649 N N . GLN A 1 212 ? -0.518 25.530 8.228 1.00 79.44 212 GLN A N 1
ATOM 1650 C CA . GLN A 1 212 ? -1.449 24.594 7.599 1.00 79.44 212 GLN A CA 1
ATOM 1651 C C . GLN A 1 212 ? -0.738 23.303 7.190 1.00 79.44 212 GLN A C 1
ATOM 1653 O O . GLN A 1 212 ? 0.391 23.328 6.711 1.00 79.44 212 GLN A O 1
ATOM 1658 N N . TYR A 1 213 ? -1.420 22.167 7.336 1.00 81.12 213 TYR A N 1
ATOM 1659 C CA . TYR A 1 213 ? -0.901 20.882 6.874 1.00 81.12 213 TYR A CA 1
ATOM 1660 C C . TYR A 1 213 ? -1.271 20.634 5.413 1.00 81.12 213 TYR A C 1
ATOM 1662 O O . TYR A 1 213 ? -2.456 20.602 5.069 1.00 81.12 213 TYR A O 1
ATOM 1670 N N . ILE A 1 214 ? -0.264 20.418 4.569 1.00 79.31 214 ILE A N 1
ATOM 1671 C CA . ILE A 1 214 ? -0.428 20.232 3.126 1.00 79.31 214 ILE A CA 1
ATOM 1672 C C . ILE A 1 214 ? 0.039 18.830 2.726 1.00 79.31 214 ILE A C 1
ATOM 1674 O O . ILE A 1 214 ? 1.205 18.475 2.888 1.00 79.31 214 ILE A O 1
ATOM 1678 N N . SER A 1 215 ? -0.876 18.042 2.155 1.00 76.75 215 SER A N 1
ATOM 1679 C CA . SER A 1 215 ? -0.598 16.728 1.561 1.00 76.75 215 SER A CA 1
ATOM 1680 C C . SER A 1 215 ? -0.601 16.850 0.041 1.00 76.75 215 SER A C 1
ATOM 1682 O O . SER A 1 215 ? -1.644 17.133 -0.545 1.00 76.75 215 SER A O 1
ATOM 1684 N N . ARG A 1 216 ? 0.555 16.658 -0.604 1.00 67.31 216 ARG A N 1
ATOM 1685 C CA . ARG A 1 216 ? 0.715 16.945 -2.042 1.00 67.31 216 ARG A CA 1
ATOM 1686 C C . ARG A 1 216 ? 0.509 15.734 -2.951 1.00 67.31 216 ARG A C 1
ATOM 1688 O O . ARG A 1 216 ? 0.096 15.902 -4.091 1.00 67.31 216 ARG A O 1
ATOM 1695 N N . ASN A 1 217 ? 0.706 14.522 -2.436 1.00 73.75 217 ASN A N 1
ATOM 1696 C CA . ASN A 1 217 ? 0.715 13.299 -3.235 1.00 73.75 217 ASN A CA 1
ATOM 1697 C C . ASN A 1 217 ? 0.234 12.098 -2.407 1.00 73.75 217 ASN A C 1
ATOM 1699 O O . ASN A 1 217 ? 0.960 11.559 -1.566 1.00 73.75 217 ASN A O 1
ATOM 1703 N N . ALA A 1 218 ? -1.020 11.703 -2.629 1.00 77.25 218 ALA A N 1
ATOM 1704 C CA . ALA A 1 218 ? -1.642 10.558 -1.979 1.00 77.25 218 ALA A CA 1
ATOM 1705 C C . ALA A 1 218 ? -2.560 9.813 -2.953 1.00 77.25 218 ALA A C 1
ATOM 1707 O O . ALA A 1 218 ? -3.401 10.415 -3.627 1.00 77.25 218 ALA A O 1
ATOM 1708 N N . TRP A 1 219 ? -2.422 8.495 -2.969 1.00 79.50 219 TRP A N 1
ATOM 1709 C CA . TRP A 1 219 ? -3.167 7.548 -3.784 1.00 79.50 219 TRP A CA 1
ATOM 1710 C C . TRP A 1 219 ? -3.821 6.492 -2.889 1.00 79.50 219 TRP A C 1
ATOM 1712 O O . TRP A 1 219 ? -3.287 6.140 -1.838 1.00 79.50 219 TRP A O 1
ATOM 1722 N N . ILE A 1 220 ? -4.972 5.970 -3.298 1.00 72.50 220 ILE A N 1
ATOM 1723 C CA . ILE A 1 220 ? -5.560 4.760 -2.722 1.00 72.50 220 ILE A CA 1
ATOM 1724 C C . ILE A 1 220 ? -5.141 3.589 -3.604 1.00 72.50 220 ILE A C 1
ATOM 1726 O O . ILE A 1 220 ? -5.380 3.583 -4.812 1.00 72.50 220 ILE A O 1
ATOM 1730 N N . ALA A 1 221 ? -4.526 2.586 -2.986 1.00 62.62 221 ALA A N 1
ATOM 1731 C CA . ALA A 1 221 ? -4.370 1.284 -3.606 1.00 62.62 221 ALA A CA 1
ATOM 1732 C C . ALA A 1 221 ? -5.667 0.497 -3.369 1.00 62.62 221 ALA A C 1
ATOM 1734 O O . ALA A 1 221 ? -5.883 -0.045 -2.288 1.00 62.62 221 ALA A O 1
ATOM 1735 N N . ASP A 1 222 ? -6.523 0.544 -4.388 1.00 65.69 222 ASP A N 1
ATOM 1736 C CA . ASP A 1 222 ? -7.735 -0.242 -4.643 1.00 65.69 222 ASP A CA 1
ATOM 1737 C C . ASP A 1 222 ? -8.532 -0.771 -3.428 1.00 65.69 222 ASP A C 1
ATOM 1739 O O . ASP A 1 222 ? -8.227 -1.805 -2.829 1.00 65.69 222 ASP A O 1
ATOM 1743 N N . GLU A 1 223 ? -9.642 -0.098 -3.131 1.00 61.41 223 GLU A N 1
ATOM 1744 C CA . GLU A 1 223 ? -10.646 -0.541 -2.150 1.00 61.41 223 GLU A CA 1
ATOM 1745 C C . GL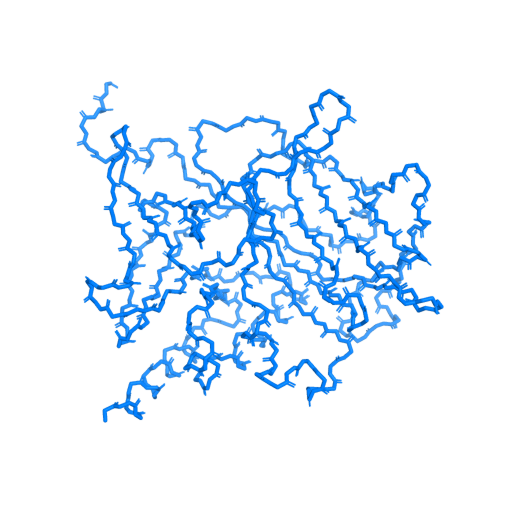U A 1 223 ? -11.442 -1.747 -2.645 1.00 61.41 223 GLU A C 1
ATOM 1747 O O . GLU A 1 223 ? -11.844 -2.606 -1.864 1.00 61.41 223 GLU A O 1
ATOM 1752 N N . TRP A 1 224 ? -11.646 -1.841 -3.958 1.00 58.56 224 TRP A N 1
ATOM 1753 C CA . TRP A 1 224 ? -12.589 -2.766 -4.568 1.00 58.56 224 TRP A CA 1
ATOM 1754 C C . TRP A 1 224 ? -12.040 -4.180 -4.663 1.00 58.56 224 TRP A C 1
ATOM 1756 O O . TRP A 1 224 ? -12.804 -5.123 -4.520 1.00 58.56 224 TRP A O 1
ATOM 1766 N N . VAL A 1 225 ? -10.729 -4.376 -4.833 1.00 57.50 225 VAL A N 1
ATOM 1767 C CA . VAL A 1 225 ? -10.117 -5.716 -4.713 1.00 57.50 225 VAL A CA 1
ATOM 1768 C C . VAL A 1 225 ? -10.202 -6.267 -3.285 1.00 57.50 225 VAL A C 1
ATOM 1770 O O . VAL A 1 225 ? -10.155 -7.486 -3.087 1.00 57.50 225 VAL A O 1
ATOM 1773 N N . LEU A 1 226 ? -10.343 -5.387 -2.292 1.00 70.25 226 LEU A N 1
ATOM 1774 C CA . LEU A 1 226 ? -10.533 -5.757 -0.890 1.00 70.25 226 LEU A CA 1
ATOM 1775 C C . LEU A 1 226 ? -12.013 -5.896 -0.500 1.00 70.25 226 LEU A C 1
ATOM 1777 O O . LEU A 1 226 ? -12.297 -6.520 0.530 1.00 70.25 226 LEU A O 1
ATOM 1781 N N . ASP A 1 227 ? -12.921 -5.405 -1.345 1.00 66.12 227 ASP A N 1
ATOM 1782 C CA . ASP A 1 227 ? -14.373 -5.473 -1.200 1.00 66.12 227 ASP A CA 1
ATOM 1783 C C . ASP A 1 227 ? -15.040 -6.301 -2.310 1.00 66.12 227 ASP A C 1
ATOM 1785 O O . ASP A 1 227 ? -14.403 -6.877 -3.184 1.00 66.12 227 ASP A O 1
ATOM 1789 N N . HIS A 1 228 ? -16.359 -6.469 -2.242 1.00 67.38 228 HIS A N 1
ATOM 1790 C CA . HIS A 1 228 ? -17.105 -7.107 -3.326 1.00 67.38 228 HIS A CA 1
ATOM 1791 C C . HIS A 1 228 ? -17.431 -6.056 -4.406 1.00 67.38 228 HIS A C 1
ATOM 1793 O O . HIS A 1 228 ? -17.805 -4.943 -4.040 1.00 67.38 228 HIS A O 1
ATOM 1799 N N . PRO A 1 229 ? -17.457 -6.385 -5.716 1.00 63.31 229 PRO A N 1
ATOM 1800 C CA . PRO A 1 229 ? -17.865 -5.468 -6.799 1.00 63.31 229 PRO A CA 1
ATOM 1801 C C . PRO A 1 229 ? -19.312 -4.954 -6.703 1.00 63.31 229 PRO A C 1
ATOM 1803 O O . PRO A 1 229 ? -19.748 -4.148 -7.514 1.00 63.31 229 PRO A O 1
ATOM 1806 N N . TYR A 1 230 ? -20.074 -5.429 -5.720 1.00 64.62 230 TYR A N 1
ATOM 1807 C CA . TYR A 1 230 ? -21.435 -4.978 -5.422 1.00 64.62 230 TYR A CA 1
ATOM 1808 C C . TYR A 1 230 ? -21.488 -4.253 -4.062 1.00 64.62 230 TYR A C 1
ATOM 1810 O O . TYR A 1 230 ? -22.557 -4.093 -3.480 1.00 64.62 230 TYR A O 1
ATOM 1818 N N . GLY A 1 231 ? -20.326 -3.842 -3.552 1.00 63.94 231 GLY A N 1
ATOM 1819 C CA . GLY A 1 231 ? -20.143 -3.119 -2.304 1.00 63.94 231 GLY A CA 1
ATOM 1820 C C . GLY A 1 231 ? -19.720 -3.997 -1.117 1.00 63.94 231 GLY A C 1
ATOM 1821 O O . GLY A 1 231 ? -19.951 -5.212 -1.104 1.00 63.94 231 GLY A O 1
ATOM 1822 N N . PRO A 1 232 ? -19.140 -3.380 -0.072 1.00 63.66 232 PRO A N 1
ATOM 1823 C CA . PRO A 1 232 ? -18.713 -4.065 1.156 1.00 63.66 232 PRO A CA 1
ATOM 1824 C C . PRO A 1 232 ? -19.876 -4.749 1.901 1.00 63.66 232 PRO A C 1
ATOM 1826 O O . PRO A 1 232 ? -19.678 -5.677 2.689 1.00 63.66 232 PRO A O 1
ATOM 1829 N N . ASP A 1 233 ? -21.109 -4.327 1.623 1.00 65.44 233 ASP A N 1
ATOM 1830 C CA . ASP A 1 233 ? -22.335 -4.785 2.270 1.00 65.44 233 ASP A CA 1
ATOM 1831 C C . ASP A 1 233 ? -22.600 -6.286 2.119 1.00 65.44 233 ASP A C 1
ATOM 1833 O O . ASP A 1 233 ? -23.101 -6.919 3.051 1.00 65.44 233 ASP A O 1
ATOM 1837 N N . ILE A 1 234 ? -22.213 -6.864 0.980 1.00 66.06 234 ILE A N 1
ATOM 1838 C CA . ILE A 1 234 ? -22.448 -8.278 0.655 1.00 66.06 234 ILE A CA 1
ATOM 1839 C C . ILE A 1 234 ? -21.562 -9.224 1.459 1.00 66.06 234 ILE A C 1
ATOM 1841 O O . ILE A 1 234 ? -21.938 -10.369 1.705 1.00 66.06 234 ILE A O 1
ATOM 1845 N N . LEU A 1 235 ? -20.397 -8.760 1.908 1.00 64.44 235 LEU A N 1
ATOM 1846 C CA . LEU A 1 235 ? -19.480 -9.598 2.676 1.00 64.44 235 LEU A CA 1
ATOM 1847 C C . LEU A 1 235 ? -19.876 -9.697 4.153 1.00 64.44 235 LEU A C 1
ATOM 1849 O O . LEU A 1 235 ? -19.294 -10.500 4.883 1.00 64.44 235 LEU A O 1
ATOM 1853 N N . HIS A 1 236 ? -20.847 -8.893 4.609 1.00 65.81 236 HIS A N 1
ATOM 1854 C CA . HIS A 1 236 ? -21.242 -8.776 6.017 1.00 65.81 236 HIS A CA 1
ATOM 1855 C C . HIS A 1 236 ? -20.041 -8.611 6.972 1.00 65.81 236 HIS A C 1
ATOM 1857 O O . HIS A 1 236 ? -20.102 -8.979 8.148 1.00 65.81 236 HIS A O 1
ATOM 1863 N N . THR A 1 237 ? -18.932 -8.045 6.487 1.00 69.56 237 THR A N 1
ATOM 1864 C CA . THR A 1 237 ? -17.726 -7.827 7.280 1.00 69.56 237 THR A CA 1
ATOM 1865 C C . THR A 1 237 ? -17.872 -6.536 8.084 1.00 69.56 237 THR A C 1
ATOM 1867 O O . THR A 1 237 ? -18.123 -5.481 7.505 1.00 69.56 237 THR A O 1
ATOM 1870 N N . PRO A 1 238 ? -17.691 -6.564 9.420 1.00 73.25 238 PRO A N 1
ATOM 1871 C CA . PRO A 1 238 ? -17.823 -5.355 10.236 1.00 73.25 238 PRO A CA 1
ATOM 1872 C C . PRO A 1 238 ? -16.665 -4.363 10.049 1.00 73.25 238 PRO A C 1
ATOM 1874 O O . PRO A 1 238 ? -16.702 -3.266 10.598 1.00 73.25 238 PRO A O 1
ATOM 1877 N N . TRP A 1 239 ? -15.636 -4.756 9.298 1.00 78.62 239 TRP A N 1
ATOM 1878 C CA . TRP A 1 239 ? -14.388 -4.032 9.132 1.00 78.62 239 TRP A CA 1
ATOM 1879 C C . TRP A 1 239 ? -13.935 -4.087 7.676 1.00 78.62 239 TRP A C 1
ATOM 1881 O O . TRP A 1 239 ? -13.958 -5.168 7.086 1.00 78.62 239 TRP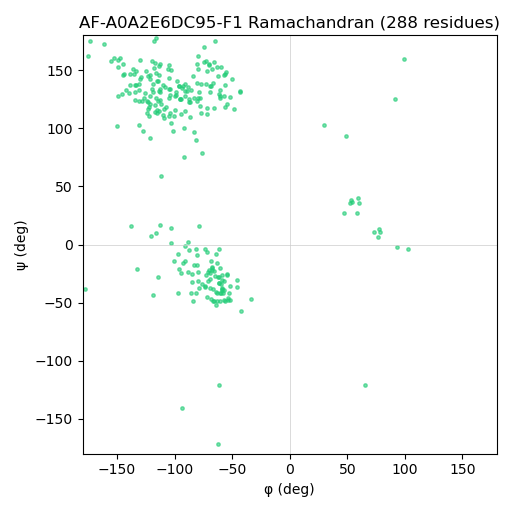 A O 1
ATOM 1891 N N . GLN A 1 240 ? -13.473 -2.955 7.158 1.00 79.69 240 GLN A N 1
ATOM 1892 C CA . GLN A 1 240 ? -12.994 -2.765 5.794 1.00 79.69 240 GLN A CA 1
ATOM 1893 C C . GLN A 1 240 ? -11.528 -2.335 5.837 1.00 79.69 240 GLN A C 1
ATOM 1895 O O . GLN A 1 240 ? -11.153 -1.457 6.618 1.00 79.69 240 GLN A O 1
ATOM 1900 N N . THR A 1 241 ? -10.678 -2.981 5.043 1.00 81.94 241 THR A N 1
ATOM 1901 C CA . THR A 1 241 ? -9.264 -2.609 4.959 1.00 81.94 241 THR A CA 1
ATOM 1902 C C . THR A 1 241 ? -9.049 -1.625 3.821 1.00 81.94 241 THR A C 1
ATOM 1904 O O . THR A 1 241 ? -9.559 -1.831 2.729 1.00 81.94 241 THR A O 1
ATOM 1907 N N . ARG A 1 242 ? -8.256 -0.585 4.081 1.00 82.62 242 ARG A N 1
ATOM 1908 C CA . ARG A 1 242 ? -7.841 0.419 3.104 1.00 82.62 242 ARG A CA 1
ATOM 1909 C C . ARG A 1 242 ? -6.328 0.488 3.037 1.00 82.62 242 ARG A C 1
ATOM 1911 O O . ARG A 1 242 ? -5.644 0.318 4.053 1.00 82.62 242 ARG A O 1
ATOM 1918 N N . ILE A 1 243 ? -5.822 0.729 1.834 1.00 87.44 243 ILE A N 1
ATOM 1919 C CA . ILE A 1 243 ? -4.398 0.870 1.561 1.00 87.44 243 ILE A CA 1
ATOM 1920 C C . ILE A 1 243 ? -4.182 2.227 0.897 1.00 87.44 243 ILE A C 1
ATOM 1922 O O . ILE A 1 243 ? -4.764 2.524 -0.141 1.00 87.44 243 ILE A O 1
ATOM 1926 N N . PHE A 1 244 ? -3.326 3.044 1.496 1.00 87.06 244 PHE A N 1
ATOM 1927 C CA . PHE A 1 244 ? -2.935 4.348 0.983 1.00 87.06 244 PHE A CA 1
ATOM 1928 C C . PHE A 1 244 ? -1.472 4.304 0.581 1.00 87.06 244 PHE A C 1
ATOM 1930 O O . PHE A 1 244 ? -0.631 3.828 1.342 1.00 87.06 244 PHE A O 1
ATOM 1937 N N . ILE A 1 245 ? -1.160 4.832 -0.592 1.00 89.19 245 ILE A N 1
ATOM 1938 C CA . ILE A 1 245 ? 0.205 5.124 -1.005 1.00 89.19 245 ILE A CA 1
ATOM 1939 C C . ILE A 1 245 ? 0.379 6.629 -0.882 1.00 89.19 245 ILE A C 1
ATOM 1941 O O . ILE A 1 245 ? -0.447 7.389 -1.376 1.00 89.19 245 ILE A O 1
ATOM 1945 N N . THR A 1 246 ? 1.419 7.085 -0.204 1.00 86.44 246 THR A N 1
ATOM 1946 C CA . THR A 1 246 ? 1.691 8.518 -0.053 1.00 86.44 246 THR A CA 1
ATOM 1947 C C . THR A 1 246 ? 3.131 8.809 -0.409 1.00 86.44 246 THR A C 1
ATOM 1949 O O . THR A 1 246 ? 3.987 7.924 -0.355 1.00 86.44 246 THR A O 1
ATOM 1952 N N . GLU A 1 247 ? 3.413 10.061 -0.740 1.00 82.75 247 GLU A N 1
ATOM 1953 C CA . GLU A 1 247 ? 4.789 10.530 -0.859 1.00 82.75 247 GLU A CA 1
ATOM 1954 C C . GLU A 1 247 ? 5.571 10.271 0.433 1.00 82.75 247 GLU A C 1
A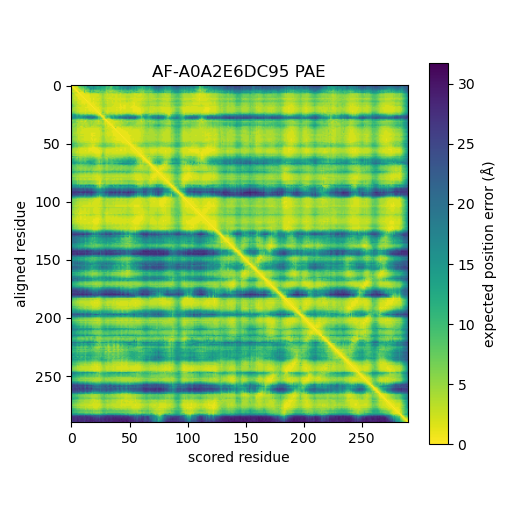TOM 1956 O O . GLU A 1 247 ? 4.986 10.195 1.519 1.00 82.75 247 GLU A O 1
ATOM 1961 N N . GLY A 1 248 ? 6.872 10.034 0.265 1.00 78.06 248 GLY A N 1
ATOM 1962 C CA . GLY A 1 248 ? 7.787 9.449 1.234 1.00 78.06 248 GLY A CA 1
ATOM 1963 C C . GLY A 1 248 ? 7.971 10.230 2.530 1.00 78.06 248 GLY A C 1
ATOM 1964 O O . GLY A 1 248 ? 7.063 10.382 3.344 1.00 78.06 248 GLY A O 1
ATOM 1965 N N . LYS A 1 249 ? 9.206 10.620 2.820 1.00 76.81 249 LYS A N 1
ATOM 1966 C CA . LYS A 1 249 ? 9.536 11.235 4.105 1.00 76.81 249 LYS A CA 1
ATOM 1967 C C . LYS A 1 249 ? 8.839 12.600 4.245 1.00 76.81 249 LYS A C 1
ATOM 1969 O O . LYS A 1 249 ? 9.089 13.510 3.464 1.00 76.81 249 LYS A O 1
ATOM 1974 N N . GLN A 1 250 ? 7.960 12.727 5.232 1.00 79.25 250 GLN A N 1
ATOM 1975 C CA . GLN A 1 250 ? 7.160 13.923 5.506 1.00 79.25 250 GLN A CA 1
ATOM 1976 C C . GLN A 1 250 ? 7.137 14.136 7.019 1.00 79.25 250 GLN A C 1
ATOM 1978 O O . GLN A 1 250 ? 7.150 13.156 7.764 1.00 79.25 250 GLN A O 1
ATOM 1983 N N . ALA A 1 251 ? 7.105 15.387 7.482 1.00 78.88 251 ALA A N 1
ATOM 1984 C CA . ALA A 1 251 ? 7.162 15.691 8.915 1.00 78.88 251 ALA A CA 1
ATOM 1985 C C . ALA A 1 251 ? 5.976 15.133 9.702 1.00 78.88 251 ALA A C 1
ATOM 1987 O O . ALA A 1 251 ? 6.094 14.877 10.901 1.00 78.88 251 ALA A O 1
ATOM 1988 N N . VAL A 1 252 ? 4.830 14.973 9.041 1.00 83.50 252 VAL A N 1
ATOM 1989 C CA . VAL A 1 252 ? 3.562 14.729 9.713 1.00 83.50 252 VAL A CA 1
ATOM 1990 C C . VAL A 1 252 ? 2.794 13.597 9.049 1.00 83.50 252 VAL A C 1
ATOM 1992 O O . VAL A 1 252 ? 2.679 13.519 7.827 1.00 83.50 252 VAL A O 1
ATOM 1995 N N . GLU A 1 253 ? 2.217 12.741 9.882 1.00 86.38 253 GLU A N 1
ATOM 1996 C CA . GLU A 1 253 ? 1.246 11.724 9.502 1.00 86.38 253 GLU A CA 1
ATOM 1997 C C . GLU A 1 253 ? -0.150 12.174 9.931 1.00 86.38 253 GLU A C 1
ATOM 1999 O O . GLU A 1 253 ? -0.349 12.641 11.055 1.00 86.38 253 GLU A O 1
ATOM 2004 N N . ILE A 1 254 ? -1.122 12.035 9.032 1.00 83.50 254 ILE A N 1
ATOM 2005 C CA . ILE A 1 254 ? -2.492 12.494 9.241 1.00 83.50 254 ILE A CA 1
ATOM 2006 C C . ILE A 1 254 ? -3.459 11.349 8.993 1.00 83.50 254 ILE A C 1
ATOM 2008 O O . ILE A 1 254 ? -3.481 10.765 7.912 1.00 83.50 254 ILE A O 1
ATOM 2012 N N . ILE A 1 255 ? -4.319 11.086 9.971 1.00 82.75 255 ILE A N 1
ATOM 2013 C CA . ILE A 1 255 ? -5.510 10.261 9.793 1.00 82.75 255 ILE A CA 1
ATOM 2014 C C . ILE A 1 255 ? -6.714 11.190 9.857 1.00 82.75 255 ILE A C 1
ATOM 2016 O O . ILE A 1 255 ? -6.961 11.825 10.881 1.00 82.75 255 ILE A O 1
ATOM 2020 N N . ARG A 1 256 ? -7.455 11.292 8.758 1.00 77.56 256 ARG A N 1
ATOM 2021 C CA . ARG A 1 256 ? -8.674 12.100 8.662 1.00 77.56 256 ARG A CA 1
ATOM 2022 C C . ARG A 1 256 ? -9.881 11.185 8.552 1.00 77.56 256 ARG A C 1
ATOM 2024 O O . ARG A 1 256 ? -9.833 10.242 7.777 1.00 77.56 256 ARG A O 1
ATOM 2031 N N . GLU A 1 257 ? -10.949 11.513 9.264 1.00 72.50 257 GLU A N 1
ATOM 2032 C CA . GLU A 1 257 ? -12.267 10.891 9.133 1.00 72.50 257 GLU A CA 1
ATOM 2033 C C . GLU A 1 257 ? -13.294 11.996 8.845 1.00 72.50 257 GLU A C 1
ATOM 2035 O O . GLU A 1 257 ? -13.472 12.894 9.674 1.00 72.50 257 GLU A O 1
ATOM 2040 N N . GLN A 1 258 ? -13.885 11.997 7.643 1.00 57.25 258 GLN A N 1
ATOM 2041 C CA . GLN A 1 258 ? -14.644 13.152 7.134 1.00 57.25 258 GLN A CA 1
ATOM 2042 C C . GLN A 1 258 ? -16.113 13.182 7.578 1.00 57.25 258 GLN A C 1
ATOM 2044 O O . GLN A 1 258 ? -16.568 14.234 8.025 1.00 57.25 258 GLN A O 1
ATOM 2049 N N . GLU A 1 259 ? -16.836 12.060 7.596 1.00 56.53 259 GLU A N 1
ATOM 2050 C CA . GLU A 1 259 ? -18.236 12.032 8.042 1.00 56.53 259 GLU A CA 1
ATOM 2051 C C . GLU A 1 259 ? -18.516 10.860 8.985 1.00 56.53 259 GLU A C 1
ATOM 2053 O O . GLU A 1 259 ? -18.301 9.698 8.658 1.00 56.53 259 GLU A O 1
ATOM 2058 N N . ILE A 1 260 ? -19.037 11.183 10.169 1.00 53.53 260 ILE A N 1
ATOM 2059 C CA . ILE A 1 260 ? -19.664 10.224 11.068 1.00 53.53 260 ILE A CA 1
ATOM 2060 C C . ILE A 1 260 ? -21.167 10.491 11.023 1.00 53.53 260 ILE A C 1
ATOM 2062 O O . ILE A 1 260 ? -21.618 11.568 11.423 1.00 53.53 260 ILE A O 1
ATOM 2066 N N . GLU A 1 261 ? -21.961 9.509 10.585 1.00 51.66 261 GLU A N 1
ATOM 2067 C CA . GLU A 1 261 ? -23.413 9.542 10.7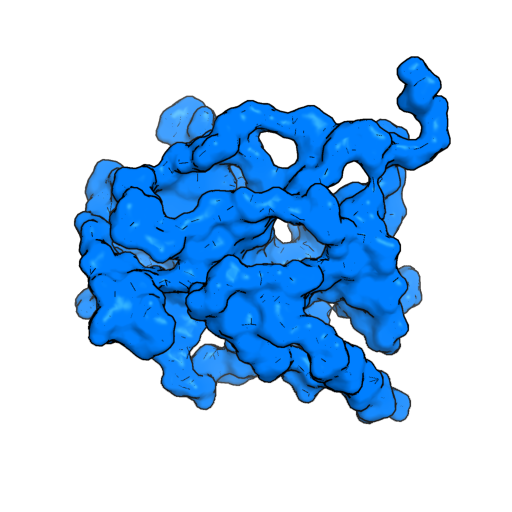88 1.00 51.66 261 GLU A CA 1
ATOM 2068 C C . GLU A 1 261 ? -23.716 9.802 12.274 1.00 51.66 261 GLU A C 1
ATOM 2070 O O . GLU A 1 261 ? -23.220 9.087 13.156 1.00 51.66 261 GLU A O 1
ATOM 2075 N N . GLN A 1 262 ? -24.536 10.820 12.565 1.00 50.19 262 GLN A N 1
ATOM 2076 C CA . GLN A 1 262 ? -24.847 11.237 13.936 1.00 50.19 262 GLN A CA 1
ATOM 2077 C C . GLN A 1 262 ? -25.239 10.034 14.815 1.00 50.19 262 GLN A C 1
ATOM 2079 O O . GLN A 1 262 ? -26.250 9.372 14.587 1.00 50.19 262 GLN A O 1
ATOM 2084 N N . GLY A 1 263 ? -24.426 9.765 15.843 1.00 52.81 263 GLY A N 1
ATOM 2085 C CA . GLY A 1 263 ? -24.673 8.721 16.844 1.00 52.81 263 GLY A CA 1
ATOM 2086 C C . GLY A 1 263 ? -23.869 7.424 16.690 1.00 52.81 263 GLY A C 1
ATOM 2087 O O . GLY A 1 263 ? -23.965 6.577 17.577 1.00 52.81 263 GLY A O 1
ATOM 2088 N N . ASN A 1 264 ? -23.050 7.258 15.642 1.00 59.16 264 ASN A N 1
ATOM 2089 C CA . ASN A 1 264 ? -22.239 6.047 15.444 1.00 59.16 264 ASN A CA 1
ATOM 2090 C C . ASN A 1 264 ? -20.733 6.347 15.372 1.00 59.16 264 ASN A C 1
ATOM 2092 O O . ASN A 1 264 ? -20.222 6.573 14.287 1.00 59.16 264 ASN A O 1
ATOM 2096 N N . PRO A 1 265 ? -19.998 6.304 16.492 1.00 63.22 265 PRO A N 1
ATOM 2097 C CA . PRO A 1 265 ? -18.566 6.593 16.504 1.00 63.22 265 PRO A CA 1
ATOM 2098 C C . PRO A 1 265 ? -17.789 5.614 15.616 1.00 63.22 265 PRO A C 1
ATOM 2100 O O . PRO A 1 265 ? -17.928 4.398 15.803 1.00 63.22 265 PRO A O 1
ATOM 2103 N N . GLY A 1 266 ? -16.973 6.149 14.709 1.00 73.00 266 GLY A N 1
ATOM 2104 C CA . GLY A 1 266 ? -16.104 5.375 13.834 1.00 73.00 266 GLY A CA 1
ATOM 2105 C C . GLY A 1 266 ? -14.955 4.723 14.586 1.00 73.00 266 GLY A C 1
ATOM 2106 O O . GLY A 1 266 ? -14.567 5.147 15.687 1.00 73.00 266 GLY A O 1
ATOM 2107 N N . ARG A 1 267 ? -14.428 3.634 14.022 1.00 79.81 267 ARG A N 1
ATOM 2108 C CA . ARG A 1 267 ? -13.314 2.889 14.609 1.00 79.81 267 ARG A CA 1
ATOM 2109 C C . ARG A 1 267 ? -12.250 2.542 13.601 1.00 79.81 267 ARG A C 1
ATOM 2111 O O . ARG A 1 267 ? -12.539 2.001 12.544 1.00 79.81 267 ARG A O 1
ATOM 2118 N N . LEU A 1 268 ? -10.999 2.706 14.003 1.00 81.75 268 LEU A N 1
ATOM 2119 C CA . LEU A 1 268 ? -9.842 2.239 13.248 1.00 81.75 268 LEU A CA 1
ATOM 2120 C C . LEU A 1 268 ? -9.122 1.129 14.002 1.00 81.75 268 LEU A C 1
ATOM 2122 O O . LEU A 1 268 ? -9.180 1.055 15.222 1.00 81.75 268 LEU A O 1
ATOM 2126 N N . ARG A 1 269 ? -8.422 0.251 13.293 1.00 80.81 269 ARG A N 1
ATOM 2127 C CA . ARG A 1 269 ? -7.545 -0.776 13.866 1.00 80.81 269 ARG A CA 1
ATOM 2128 C C . ARG A 1 269 ? -6.563 -1.285 12.826 1.00 80.81 269 ARG A C 1
ATOM 2130 O O . ARG A 1 269 ? -6.689 -0.993 11.641 1.00 80.81 269 ARG A O 1
ATOM 2137 N N . GLY A 1 270 ? -5.610 -2.109 13.261 1.00 78.19 270 GLY A N 1
ATOM 2138 C CA . GLY A 1 270 ? -4.730 -2.814 12.328 1.00 78.19 270 GLY A CA 1
ATOM 2139 C C . GLY A 1 270 ? -3.939 -1.861 11.437 1.00 78.19 270 GLY A C 1
ATOM 2140 O O . GLY A 1 270 ? -3.813 -2.115 10.253 1.00 78.19 270 GLY A O 1
ATOM 2141 N N . ILE A 1 271 ? -3.455 -0.744 11.981 1.00 81.69 271 ILE A N 1
ATOM 2142 C CA . ILE A 1 271 ? -2.655 0.209 11.212 1.00 81.69 271 ILE A CA 1
ATOM 2143 C C . ILE A 1 271 ? -1.222 -0.313 11.082 1.00 81.69 271 ILE A C 1
ATOM 2145 O O . ILE A 1 271 ? -0.637 -0.768 12.071 1.00 81.69 271 ILE A O 1
ATOM 2149 N N . GLN A 1 272 ? -0.688 -0.299 9.865 1.00 84.31 272 GLN A N 1
ATOM 2150 C CA . GLN A 1 272 ? 0.632 -0.802 9.508 1.00 84.31 272 GLN A CA 1
ATOM 2151 C C . GLN A 1 272 ? 1.187 0.009 8.337 1.00 84.31 272 GLN A C 1
ATOM 2153 O O . GLN A 1 272 ? 0.535 0.089 7.301 1.00 84.31 272 GLN A O 1
ATOM 2158 N N . SER A 1 273 ? 2.399 0.540 8.473 1.00 86.06 273 SER A N 1
ATOM 2159 C CA . SER A 1 273 ? 3.037 1.324 7.416 1.00 86.06 273 SER A CA 1
ATOM 2160 C C . SER A 1 273 ? 4.370 0.710 6.992 1.00 86.06 273 SER A C 1
ATOM 2162 O O . SER A 1 273 ? 5.103 0.129 7.793 1.00 86.06 273 SER A O 1
ATOM 2164 N N . TYR A 1 274 ? 4.688 0.836 5.711 1.00 87.75 274 TYR A N 1
ATOM 2165 C CA . TYR A 1 274 ? 5.967 0.463 5.114 1.00 87.75 274 TYR A CA 1
ATOM 2166 C C . TYR A 1 274 ? 6.471 1.640 4.297 1.00 87.75 274 TYR A C 1
ATOM 2168 O O . TYR A 1 274 ? 5.671 2.318 3.661 1.00 87.75 274 TYR A O 1
ATOM 2176 N N . ARG A 1 275 ? 7.779 1.864 4.276 1.00 89.38 275 ARG A N 1
ATOM 2177 C CA . ARG A 1 275 ? 8.393 2.846 3.390 1.00 89.38 275 ARG A CA 1
ATOM 2178 C C . ARG A 1 275 ? 9.238 2.137 2.353 1.00 89.38 275 ARG A C 1
ATOM 2180 O O . ARG A 1 275 ? 10.036 1.269 2.693 1.00 89.38 275 ARG A O 1
ATOM 2187 N N . LEU A 1 276 ? 9.048 2.504 1.097 1.00 92.00 276 LEU A N 1
ATOM 2188 C CA . LEU A 1 276 ? 9.922 2.108 0.007 1.00 92.00 276 LEU A CA 1
ATOM 2189 C C . LEU A 1 276 ? 10.940 3.226 -0.179 1.00 92.00 276 LEU A C 1
ATOM 2191 O O . LEU A 1 276 ? 10.528 4.374 -0.323 1.00 92.00 276 LEU A O 1
ATOM 2195 N N . VAL A 1 277 ? 12.229 2.903 -0.140 1.00 90.50 277 VAL A N 1
ATOM 2196 C CA . VAL A 1 277 ? 13.333 3.856 -0.301 1.00 90.50 277 VAL A CA 1
ATOM 2197 C C . VAL A 1 277 ? 14.307 3.297 -1.324 1.00 90.50 277 VAL A C 1
ATOM 2199 O O . VAL A 1 277 ? 14.807 2.188 -1.148 1.00 90.50 277 VAL A O 1
ATOM 2202 N N . VAL A 1 278 ? 14.579 4.062 -2.377 1.00 90.56 278 VAL A N 1
ATOM 2203 C CA . VAL A 1 278 ? 15.625 3.733 -3.350 1.00 90.56 278 VAL A CA 1
ATOM 2204 C C . VAL A 1 278 ? 16.771 4.721 -3.165 1.00 90.56 278 VAL A C 1
ATOM 2206 O O . VAL A 1 278 ? 16.592 5.892 -3.513 1.00 90.56 278 VAL A O 1
ATOM 2209 N N . PRO A 1 279 ? 17.924 4.273 -2.633 1.00 87.38 279 PRO A N 1
ATOM 2210 C CA . PRO A 1 279 ? 19.066 5.142 -2.393 1.00 87.38 279 PRO A CA 1
ATOM 2211 C C . PRO A 1 279 ? 19.543 5.841 -3.664 1.00 87.38 279 PRO A C 1
ATOM 2213 O O . PRO A 1 279 ? 19.534 5.239 -4.738 1.00 87.38 279 PRO A O 1
ATOM 2216 N N . HIS A 1 280 ? 20.037 7.075 -3.554 1.00 85.31 280 HIS A N 1
ATOM 2217 C CA . HIS A 1 280 ? 20.488 7.862 -4.705 1.00 85.31 280 HIS A CA 1
ATOM 2218 C C . HIS A 1 280 ? 21.506 7.123 -5.590 1.00 85.31 280 HIS A C 1
ATOM 2220 O O . HIS A 1 280 ? 21.393 7.116 -6.815 1.00 85.31 280 HIS A O 1
ATOM 2226 N N . GLN A 1 281 ? 22.462 6.420 -4.975 1.00 84.12 281 GLN A N 1
ATOM 2227 C CA . GLN A 1 281 ? 23.465 5.610 -5.683 1.00 84.12 281 GLN A CA 1
ATOM 2228 C C . GLN A 1 281 ? 22.854 4.507 -6.570 1.00 84.12 281 GLN A C 1
ATOM 2230 O O . GLN A 1 281 ? 23.479 4.080 -7.540 1.00 84.12 281 GLN A O 1
ATOM 2235 N N . ASP A 1 282 ? 21.650 4.046 -6.225 1.00 84.81 282 ASP A N 1
ATOM 2236 C CA . ASP A 1 282 ? 20.917 2.979 -6.901 1.00 84.81 282 ASP A CA 1
ATOM 2237 C C . ASP A 1 282 ? 19.889 3.529 -7.909 1.00 84.81 282 ASP A C 1
ATOM 2239 O O . ASP A 1 282 ? 19.325 2.754 -8.683 1.00 84.81 282 ASP A O 1
ATOM 2243 N N . LEU A 1 283 ? 19.658 4.851 -7.936 1.00 84.06 283 LEU A N 1
ATOM 2244 C CA . LEU A 1 283 ? 18.799 5.524 -8.919 1.00 84.06 283 LEU A CA 1
ATOM 2245 C C . LEU A 1 283 ? 19.495 5.720 -10.271 1.00 84.06 283 LEU A C 1
ATOM 2247 O O . LEU A 1 283 ? 18.855 5.604 -11.314 1.00 84.06 283 LEU A O 1
ATOM 2251 N N . MET A 1 284 ? 20.795 6.012 -10.263 1.00 79.56 284 MET A N 1
ATOM 2252 C CA . MET A 1 284 ? 21.518 6.435 -11.464 1.00 79.56 284 MET A CA 1
ATOM 2253 C C . MET A 1 284 ? 21.723 5.277 -12.450 1.00 79.56 284 MET A C 1
ATOM 2255 O O . MET A 1 284 ? 22.445 4.310 -12.175 1.00 79.56 284 MET A O 1
ATOM 2259 N N . THR A 1 285 ? 21.157 5.385 -13.653 1.00 64.25 285 THR A N 1
ATOM 2260 C CA . THR A 1 285 ? 21.269 4.355 -14.693 1.00 64.25 285 THR A CA 1
ATOM 2261 C C . THR A 1 285 ? 22.468 4.618 -15.611 1.00 64.25 285 THR A C 1
ATOM 2263 O O . THR A 1 285 ? 22.342 5.028 -16.751 1.00 64.25 285 THR A O 1
ATOM 2266 N N . ARG A 1 286 ? 23.679 4.330 -15.104 1.00 49.59 286 ARG A N 1
ATOM 2267 C CA . ARG A 1 286 ? 24.963 4.275 -15.852 1.00 49.59 286 ARG A CA 1
ATOM 2268 C C . ARG A 1 286 ? 25.261 5.482 -16.770 1.00 49.59 286 ARG A C 1
ATOM 2270 O O . ARG A 1 286 ? 25.021 5.444 -17.971 1.00 49.59 286 ARG A O 1
ATOM 2277 N N . GLY A 1 287 ? 25.980 6.457 -16.219 1.00 45.62 287 GLY A N 1
ATOM 2278 C CA . GLY A 1 287 ? 26.681 7.502 -16.979 1.00 45.62 287 GLY A CA 1
ATOM 2279 C C . GLY A 1 287 ? 27.463 8.452 -16.078 1.00 45.62 287 GLY A C 1
ATOM 2280 O O . GLY A 1 287 ? 28.614 8.752 -16.365 1.00 45.62 287 GLY A O 1
ATOM 2281 N N . ASP A 1 288 ? 26.895 8.782 -14.919 1.00 47.91 288 ASP A N 1
ATOM 2282 C CA . ASP A 1 288 ? 27.468 9.757 -13.987 1.00 47.91 288 ASP A CA 1
ATOM 2283 C C . ASP A 1 288 ? 27.953 9.086 -12.697 1.00 47.91 288 ASP A C 1
ATOM 2285 O O . ASP A 1 288 ? 27.513 9.388 -11.591 1.00 47.91 288 ASP A O 1
ATOM 2289 N N . LYS A 1 289 ? 28.883 8.137 -12.837 1.00 40.91 289 LYS A N 1
ATOM 2290 C CA . LYS A 1 289 ? 29.837 7.892 -11.750 1.00 40.91 289 LYS A CA 1
ATOM 2291 C C . LYS A 1 289 ? 30.935 8.944 -11.895 1.00 40.91 289 LYS A C 1
ATOM 2293 O O . LYS A 1 289 ? 31.880 8.713 -12.646 1.00 40.91 289 LYS A O 1
ATOM 2298 N N . LEU A 1 290 ? 30.759 10.094 -11.247 1.00 36.69 290 LEU A N 1
ATOM 2299 C CA . LEU A 1 290 ? 31.863 11.014 -10.957 1.00 36.69 290 LEU A CA 1
ATOM 2300 C C . LEU A 1 290 ? 32.649 10.501 -9.747 1.00 36.69 290 LEU A C 1
ATOM 2302 O O . LEU A 1 290 ? 32.000 10.081 -8.762 1.00 36.69 290 LEU A O 1
#

Secondary structure (DSSP, 8-state):
-HHHHHHHHHHHHHHS-TT-EEEE-STTTTHHIIIIIHHHHHHHHHHHHH-----EEEEEE--TTTTS-EEEEETTEEEEEE----BSS-SSTT--SEEEEGGGEEEEEEETTEEEEEEPGGGEEE-----STTGGGG-EEPTTPPPEEEEPGGGSGGG--EEEESSSEEEEEE-SS-S--SSEEEEEEEEEEETTTGGGEEEEEEEEETTEEE---EEEE-STTTS-TT-GGGGT-SEEEEEEEEESS-SEEEEEE----TT---EEEEEEEEEEEE-HHHHB-SS---

Nearest PDB structures (foldseek):
  5by3-assembly1_A  TM=3.785E-01  e=8.319E-03  Bacteroides thetaiotaomicron VPI-5482
  4itc-assembly1_A  TM=4.708E-01  e=7.666E-02  Porphyromonas gingivalis
  2c26-assembly1_A  TM=2.424E-01  e=1.374E-03  Acetivibrio thermocellus
  3n7j-assembly1_A  TM=4.177E-01  e=4.928E-01  Clostridium botulinum
  1pvx-assembly1_A  TM=1.931E-01  e=2.258E-01  Paecilomyces variotii

Mean predicted aligned error: 9.03 Å

Foldseek 3Di:
DLVVLLQVLLVVLVPDDLQEAEQEACVCLPSCLVRHLVSNLRNLVCCLLVVDHDWYKYKAFDDPPPQQWDWDDDPQFIKTWRARFDFPDDPDDDHRTDIDTPLQFPDWDDRHRMIITIGDPVQKAFFDFPQDPVSCVQKDWDVPFADWDWAALVVDPSSWIKIWGPFFTKIKGFGPFADDDPWFKKKKKKKKKFPQQQVQKDKFAFEQDPNDTDFDTKTWRDQSSNDPSVGNVVVVDRMGMTIMMGGGDHRMIMIGRDDHDPPDIMMMTSITMMMGIDHPVSRRDDDDPD

Solvent-accessible surface area (backbone atoms only — not comparable to full-atom values): 15709 Å² total; per-residue (Å²): 111,70,73,61,48,46,50,52,49,25,53,51,56,69,69,51,61,72,30,31,44,76,44,42,31,53,73,38,64,64,66,46,40,78,39,36,16,71,61,50,37,54,13,53,55,41,23,50,67,70,73,45,76,55,57,44,28,48,33,40,52,28,51,87,92,77,50,47,67,45,76,49,75,57,97,63,26,48,31,32,37,39,53,45,32,48,58,75,53,80,87,63,97,84,74,50,49,47,80,43,54,51,65,49,44,70,46,77,48,74,56,84,45,35,38,41,31,33,46,37,72,91,32,55,45,84,40,80,48,62,80,47,84,70,55,52,71,59,53,38,58,48,95,89,32,41,68,77,44,81,41,60,24,91,82,41,88,83,60,44,47,32,40,36,32,71,44,49,35,43,35,38,24,75,35,97,50,59,70,77,71,92,36,55,43,33,30,44,37,37,35,28,21,26,58,80,26,37,90,38,53,44,72,44,40,21,41,78,54,98,93,40,79,48,62,82,51,36,29,41,41,41,56,54,48,60,36,45,98,84,39,56,72,80,72,72,50,70,57,37,62,45,36,24,37,22,54,33,72,29,45,26,36,34,42,38,36,74,57,51,64,91,91,54,62,33,36,38,30,45,41,41,32,35,29,41,45,45,52,52,87,61,45,55,64,82,82,83,84,124